Protein AF-A0A931VIB1-F1 (afdb_monomer)

Nearest PDB structures (foldseek):
  8bbg-assembly1_D  TM=5.422E-01  e=2.192E-02  Homo sapiens
  5tqb-assembly1_B  TM=4.599E-01  e=9.783E-03  Thermochaetoides thermophila DSM 1495
  8rcn-assembly1_B  TM=3.361E-01  e=4.993E-01  Homo sapiens
  8gel-assembly1_A  TM=2.191E-01  e=9.143E-01  synthetic construct
  7uxh-assembly1_C  TM=3.543E-01  e=4.149E+00  Homo sapiens

Radius of gyration: 32.47 Å; Cα contacts (8 Å, |Δi|>4): 145; chains: 1; bounding box: 84×68×47 Å

pLDDT: mean 80.53, std 18.17, range [37.0, 98.38]

Mean predicted aligned error: 12.33 Å

Secondary structure (DSSP, 8-state):
-HHHHHHHHHTT--GGGGGG-S-S-HHHHHHHHHHHHHHHHHHHHHHHHIIIIIHHHHHHHHHHHHHHHHHHHHHHHHHHHHHHHHH-GGGHHHHHHHHHHHHHHHHHTT---HHHHHHHHHHHHHHHHH-TT-HHHHHHHHHHHHHHTTT-THHHHHHHHHHHHHHHH-TT-HHHHHHHHHHHHHHT-HHHHHHHHHHHHHHGGG--TT----

Foldseek 3Di:
DVVVVVVVVVVPDDPPPPPPPPPDPPVVVVVVVVVVVVVVVV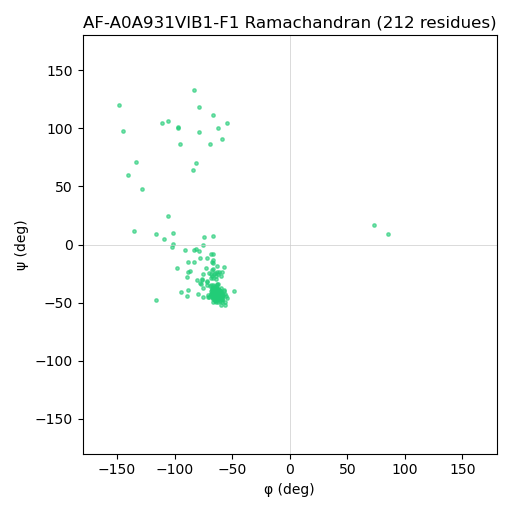VVVVVVCCVPPVVVVVVVVVLVVVLVVLVVVLVVLLVVLVVVCVPDVPCQQVSLVVLLVSLVVCVVSVRDDLVSLVSSLVSLVVSCVVPVLPLVSLVSSLVSLVVNCVVPVVSLVVSLVSLVSSCVNPVLQLVSLQSNLVSCVVVVVNVSSVVSVVSSVVNVVPDPVPPPPD

Solvent-accessible surface area (backbone atoms only — not comparable to full-atom values): 11976 Å² total; per-residue (Å²): 112,75,70,63,58,55,60,61,59,64,77,72,70,64,86,86,70,62,89,82,66,84,78,70,67,66,76,64,57,56,53,58,53,51,54,52,52,52,52,52,49,53,52,52,51,50,52,48,48,40,62,73,53,46,48,58,50,52,51,49,51,54,49,50,51,49,51,53,54,50,53,55,50,51,52,56,48,50,56,49,48,50,57,51,48,78,72,33,81,90,49,31,57,61,54,21,43,54,47,44,52,52,53,49,54,33,50,76,71,70,51,83,50,68,70,58,52,55,51,46,46,50,52,30,46,56,29,26,74,75,40,66,84,47,52,69,50,48,66,40,40,34,52,51,22,69,60,44,31,82,81,40,64,71,29,44,59,52,25,46,54,49,41,55,51,43,40,71,77,40,71,87,48,34,64,53,35,36,53,43,13,50,46,29,42,76,72,66,40,53,69,62,11,50,52,27,39,50,56,16,59,71,47,53,86,68,64,70,82,80,71,75,83,123

Structure (mmCIF, N/CA/C/O backbone):
data_AF-A0A931VIB1-F1
#
_entry.id   AF-A0A931VIB1-F1
#
loop_
_atom_site.group_PDB
_atom_site.id
_atom_site.type_symbol
_atom_site.label_atom_id
_atom_site.label_alt_id
_atom_site.label_comp_id
_atom_site.label_asym_id
_atom_site.label_entity_id
_atom_site.label_seq_id
_atom_site.pdbx_PDB_ins_code
_atom_site.Cartn_x
_atom_site.Cartn_y
_atom_site.Cartn_z
_atom_site.occupancy
_atom_site.B_iso_or_equiv
_atom_site.auth_seq_id
_atom_site.auth_comp_id
_atom_site.auth_asym_id
_atom_site.auth_atom_id
_atom_site.pdbx_PDB_model_num
ATOM 1 N N . MET A 1 1 ? 40.505 32.610 -0.171 1.00 50.59 1 MET A N 1
ATOM 2 C CA . MET A 1 1 ? 41.582 31.917 -0.919 1.00 50.59 1 MET A CA 1
ATOM 3 C C . MET A 1 1 ? 42.473 32.874 -1.713 1.00 50.59 1 MET A C 1
ATOM 5 O O . MET A 1 1 ? 43.679 32.758 -1.582 1.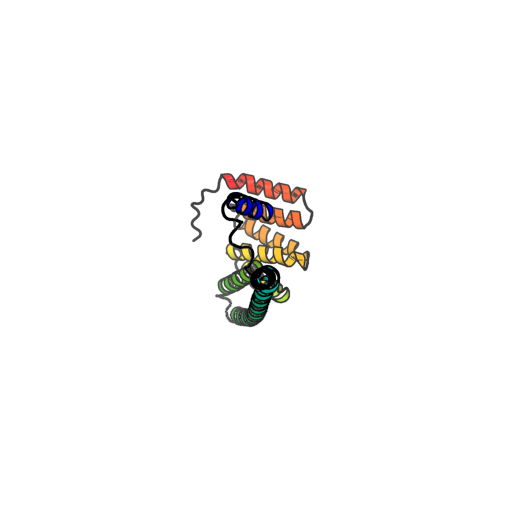00 50.59 1 MET A O 1
ATOM 9 N N . PHE A 1 2 ? 41.930 33.851 -2.454 1.00 41.97 2 PHE A N 1
ATOM 10 C CA . PHE A 1 2 ? 42.728 34.795 -3.266 1.00 41.97 2 PHE A CA 1
ATOM 11 C C . PHE A 1 2 ? 43.730 35.648 -2.453 1.00 41.97 2 PHE A C 1
ATOM 13 O O . PHE A 1 2 ? 44.885 35.785 -2.837 1.00 41.97 2 PHE A O 1
ATOM 20 N N . PHE A 1 3 ? 43.339 36.120 -1.263 1.00 48.12 3 PHE A N 1
ATOM 21 C CA . PHE A 1 3 ? 44.226 36.889 -0.375 1.00 48.12 3 PHE A CA 1
ATOM 22 C C . PHE A 1 3 ? 45.353 36.064 0.272 1.00 48.12 3 PHE A C 1
ATOM 24 O O . PHE A 1 3 ? 46.401 36.613 0.592 1.00 48.12 3 PHE A O 1
ATOM 31 N N . LEU A 1 4 ? 45.181 34.742 0.411 1.00 49.25 4 LEU A N 1
ATOM 32 C CA . LEU A 1 4 ? 46.221 33.867 0.969 1.00 49.25 4 LEU A CA 1
ATOM 33 C C . LEU A 1 4 ? 47.351 33.612 -0.045 1.00 49.25 4 LEU A C 1
ATOM 35 O O . LEU A 1 4 ? 48.484 33.354 0.340 1.00 49.25 4 LEU A O 1
ATOM 39 N N . PHE A 1 5 ? 47.046 33.719 -1.342 1.00 52.31 5 PHE A N 1
ATOM 40 C CA . PHE A 1 5 ? 48.020 33.549 -2.419 1.00 52.31 5 PHE A CA 1
ATOM 41 C C . PHE A 1 5 ? 48.922 34.785 -2.583 1.00 52.31 5 PHE A C 1
ATOM 43 O O . PHE A 1 5 ? 50.112 34.647 -2.848 1.00 52.31 5 PHE A O 1
ATOM 50 N N . LEU A 1 6 ? 48.383 35.988 -2.346 1.00 50.62 6 LEU A N 1
ATOM 51 C CA . LEU A 1 6 ? 49.160 37.234 -2.377 1.00 50.62 6 LEU A CA 1
ATOM 52 C C . LEU A 1 6 ? 50.149 37.330 -1.201 1.00 50.62 6 LEU A C 1
ATOM 54 O O . LEU A 1 6 ? 51.284 37.750 -1.396 1.00 50.62 6 LEU A O 1
ATOM 58 N N . ALA A 1 7 ? 49.774 36.834 -0.018 1.00 49.59 7 ALA A N 1
ATOM 59 C CA . ALA A 1 7 ? 50.651 36.828 1.157 1.00 49.59 7 ALA A CA 1
ATOM 60 C C . ALA A 1 7 ? 51.864 35.879 1.031 1.00 49.59 7 ALA A C 1
ATOM 62 O O . ALA A 1 7 ? 52.894 36.103 1.662 1.00 49.59 7 ALA A O 1
ATOM 63 N N . ILE A 1 8 ? 51.771 34.825 0.209 1.00 55.03 8 ILE A N 1
ATOM 64 C CA . ILE A 1 8 ? 52.901 33.917 -0.057 1.00 55.03 8 ILE A CA 1
ATOM 65 C C . ILE A 1 8 ? 53.909 34.561 -1.022 1.00 55.03 8 ILE A C 1
ATOM 67 O O . ILE A 1 8 ? 55.103 34.293 -0.916 1.00 55.03 8 ILE A O 1
ATOM 71 N N . LEU A 1 9 ? 53.463 35.443 -1.922 1.00 51.47 9 LEU A N 1
ATOM 72 C CA . LEU A 1 9 ? 54.340 36.123 -2.881 1.00 51.47 9 LEU A CA 1
ATOM 73 C C . LEU A 1 9 ? 55.165 37.252 -2.243 1.00 51.47 9 LEU A C 1
ATOM 75 O O . LEU A 1 9 ? 56.312 37.450 -2.644 1.00 51.47 9 LEU A O 1
ATOM 79 N N . ASP A 1 10 ? 54.644 37.919 -1.209 1.00 51.94 10 ASP A N 1
ATOM 80 C CA . ASP A 1 10 ? 55.379 38.975 -0.493 1.00 51.94 10 ASP A CA 1
ATOM 81 C C . ASP A 1 10 ? 56.588 38.444 0.301 1.00 51.94 10 ASP A C 1
ATOM 83 O O . ASP A 1 10 ? 57.585 39.146 0.459 1.00 51.94 10 ASP A O 1
ATOM 87 N N . ASN A 1 11 ? 56.571 37.178 0.737 1.00 52.00 11 ASN A N 1
ATOM 88 C CA . ASN A 1 11 ? 57.656 36.604 1.547 1.00 52.00 11 ASN A CA 1
ATOM 89 C C . ASN A 1 11 ? 58.906 36.175 0.748 1.00 52.00 11 ASN A C 1
ATOM 91 O O . ASN A 1 11 ? 59.912 35.803 1.350 1.00 52.00 11 ASN A O 1
ATOM 95 N N . PHE A 1 12 ? 58.882 36.240 -0.589 1.00 52.84 12 PHE A N 1
ATOM 96 C CA . PHE A 1 12 ? 60.033 35.888 -1.439 1.00 52.84 12 PHE A CA 1
ATOM 97 C C . PHE A 1 12 ? 60.804 37.098 -1.996 1.00 52.84 12 PHE A C 1
ATOM 99 O O . PHE A 1 12 ? 61.841 36.919 -2.638 1.00 52.84 12 PHE A O 1
ATOM 106 N N . TYR A 1 13 ? 60.367 38.330 -1.720 1.00 49.88 13 TYR A N 1
ATOM 107 C CA . TYR A 1 13 ? 61.028 39.542 -2.212 1.00 49.88 13 TYR A CA 1
ATOM 108 C C . TYR A 1 13 ? 62.013 40.119 -1.185 1.00 49.88 13 TYR A C 1
ATOM 110 O 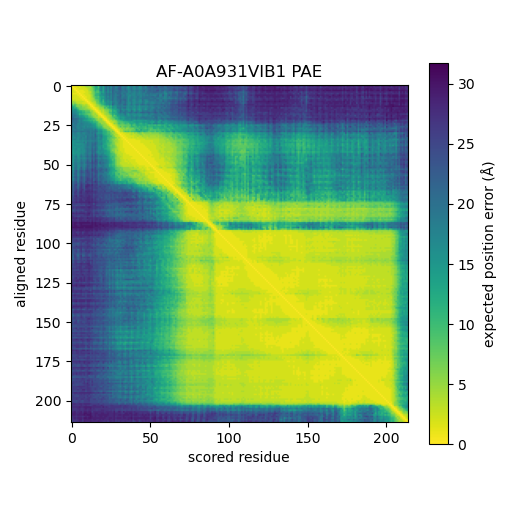O . TYR A 1 13 ? 61.707 41.025 -0.416 1.00 49.88 13 TYR A O 1
ATOM 118 N N . THR A 1 14 ? 63.255 39.626 -1.202 1.00 54.50 14 THR A N 1
ATOM 119 C CA . THR A 1 14 ? 64.373 40.323 -0.545 1.00 54.50 14 THR A CA 1
ATOM 120 C C . THR A 1 14 ? 64.941 41.419 -1.472 1.00 54.50 14 THR A C 1
ATOM 122 O O . THR A 1 14 ? 65.226 41.143 -2.640 1.00 54.50 14 THR A O 1
ATOM 125 N N . PRO A 1 15 ? 65.179 42.664 -1.000 1.00 53.25 15 PRO A N 1
ATOM 126 C CA . PRO A 1 15 ? 65.521 43.800 -1.876 1.00 53.25 15 PRO A CA 1
ATOM 127 C C . PRO A 1 15 ? 66.895 43.738 -2.570 1.00 53.25 15 PRO A C 1
ATOM 129 O O . PRO A 1 15 ? 67.195 44.579 -3.414 1.00 53.25 15 PRO A O 1
ATOM 132 N N . LYS A 1 16 ? 67.766 42.779 -2.228 1.00 50.59 16 LYS A N 1
ATOM 133 C CA . LYS A 1 16 ? 69.168 42.760 -2.693 1.00 50.59 16 LYS A CA 1
ATOM 134 C C . LYS A 1 16 ? 69.420 41.996 -4.000 1.00 50.59 16 LYS A C 1
ATOM 136 O O . LYS A 1 16 ? 70.529 42.073 -4.518 1.00 50.59 16 LYS A O 1
ATOM 141 N N . ALA A 1 17 ? 68.417 41.327 -4.572 1.00 52.19 17 ALA A N 1
ATOM 142 C CA . ALA A 1 17 ? 68.551 40.604 -5.846 1.00 52.19 17 ALA A CA 1
ATOM 143 C C . ALA A 1 17 ? 67.979 41.355 -7.072 1.00 52.19 17 ALA A C 1
ATOM 145 O O . ALA A 1 17 ? 68.033 40.847 -8.189 1.00 52.19 17 ALA A O 1
ATOM 146 N N . VAL A 1 18 ? 67.439 42.568 -6.893 1.00 53.53 18 VAL A N 1
ATOM 147 C CA . VAL A 1 18 ? 66.597 43.232 -7.911 1.00 53.53 18 VAL A CA 1
ATOM 148 C C . VAL A 1 18 ? 67.390 44.072 -8.930 1.00 53.53 18 VAL A C 1
ATOM 150 O O . VAL A 1 18 ? 66.880 44.373 -10.004 1.00 53.53 18 VAL A O 1
ATOM 153 N N . SER A 1 19 ? 68.662 44.408 -8.686 1.00 50.25 19 SER A N 1
ATOM 154 C CA . SER A 1 19 ? 69.394 45.335 -9.573 1.00 50.25 19 SER A CA 1
ATOM 155 C C . SER A 1 19 ? 70.015 44.709 -10.831 1.00 50.25 19 SER A C 1
ATOM 157 O O . SER A 1 19 ? 70.543 45.444 -11.662 1.00 50.25 19 SER A O 1
ATOM 159 N N . LYS A 1 20 ? 69.954 43.380 -11.011 1.00 49.94 20 LYS A N 1
ATOM 160 C CA . LYS A 1 20 ? 70.586 42.687 -12.157 1.00 49.94 20 LYS A CA 1
ATOM 161 C C . LYS A 1 20 ? 69.610 41.980 -13.106 1.00 49.94 20 LYS A C 1
ATOM 163 O O . LYS A 1 20 ? 70.048 41.268 -14.003 1.00 49.94 20 LYS A O 1
ATOM 168 N N . ILE A 1 21 ? 68.302 42.194 -12.936 1.00 52.25 21 ILE A N 1
ATOM 169 C CA . ILE A 1 21 ? 67.234 41.598 -13.761 1.00 52.25 21 ILE A CA 1
ATOM 170 C C . ILE A 1 21 ? 66.296 42.707 -14.279 1.00 52.25 21 ILE A C 1
ATOM 172 O O . ILE A 1 21 ? 65.080 42.629 -14.170 1.00 52.25 21 ILE A O 1
ATOM 176 N N . THR A 1 22 ? 66.850 43.792 -14.819 1.00 49.97 22 THR A N 1
ATOM 177 C CA . THR A 1 22 ? 66.076 44.918 -15.387 1.00 49.97 22 THR A CA 1
ATOM 178 C C . THR A 1 22 ? 66.098 44.959 -16.917 1.00 49.97 22 THR A C 1
ATOM 180 O O . THR A 1 22 ? 65.855 45.999 -17.519 1.00 49.97 22 THR A O 1
ATOM 183 N N . SER A 1 23 ? 66.330 43.820 -17.575 1.00 52.66 23 SER A N 1
ATOM 184 C CA . SER A 1 23 ? 66.159 43.690 -19.032 1.00 52.66 23 SER A CA 1
ATOM 185 C C . SER A 1 23 ? 65.438 42.413 -19.475 1.00 52.66 23 SER A C 1
ATOM 187 O O . SER A 1 23 ? 65.383 42.121 -20.670 1.00 52.66 23 SER A O 1
ATOM 189 N N . ILE A 1 24 ? 64.825 41.662 -18.550 1.00 54.12 24 ILE A N 1
ATOM 190 C CA . ILE A 1 24 ? 63.883 40.609 -18.943 1.00 54.12 24 ILE A CA 1
ATOM 191 C C . ILE A 1 24 ? 62.557 41.282 -19.285 1.00 54.12 24 ILE A C 1
ATOM 193 O O . ILE A 1 24 ? 61.938 41.943 -18.454 1.00 54.12 24 ILE A O 1
ATOM 197 N N . ASN A 1 25 ? 62.154 41.121 -20.540 1.00 52.91 25 ASN A N 1
ATOM 198 C CA . ASN A 1 25 ? 60.954 41.678 -21.147 1.00 52.91 25 ASN A CA 1
ATOM 199 C C . ASN A 1 25 ? 59.695 41.208 -20.377 1.00 52.91 25 ASN A C 1
ATOM 201 O O . ASN A 1 25 ? 59.128 40.151 -20.660 1.00 52.91 25 ASN A O 1
ATOM 205 N N . LEU A 1 26 ? 59.273 41.982 -19.368 1.00 52.16 26 LEU A N 1
ATOM 206 C CA . LEU A 1 26 ? 58.116 41.717 -18.493 1.00 52.16 26 LEU A CA 1
ATOM 207 C C . LEU A 1 26 ? 56.795 41.544 -19.269 1.00 52.16 26 LEU A C 1
ATOM 209 O O . LEU A 1 26 ? 55.862 40.917 -18.771 1.00 52.16 26 LEU A O 1
ATOM 213 N N . SER A 1 27 ? 56.740 42.025 -20.513 1.00 52.16 27 SER A N 1
ATOM 214 C CA . SER A 1 27 ? 55.618 41.849 -21.442 1.00 52.16 27 SER A CA 1
ATOM 215 C C . SER A 1 27 ? 55.391 40.391 -21.877 1.00 52.16 27 SER A C 1
ATOM 217 O O . SER A 1 27 ? 54.267 40.018 -22.201 1.00 52.16 27 SER A O 1
ATOM 219 N N . PHE A 1 28 ? 56.421 39.537 -21.848 1.00 51.19 28 PHE A N 1
ATOM 220 C CA . PHE A 1 28 ? 56.308 38.137 -22.283 1.00 51.19 28 PHE A CA 1
ATOM 221 C C . PHE A 1 28 ? 55.867 37.182 -21.161 1.00 51.19 28 PHE A C 1
ATOM 223 O O . PHE A 1 28 ? 55.290 36.125 -21.431 1.00 51.19 28 PHE A O 1
ATOM 230 N N . VAL A 1 29 ? 56.102 37.550 -19.896 1.00 54.12 29 VAL A N 1
ATOM 231 C CA . VAL A 1 29 ? 55.707 36.752 -18.719 1.00 54.12 29 VAL A CA 1
ATOM 232 C C . VAL A 1 29 ? 54.221 36.951 -18.383 1.00 54.12 29 VAL A C 1
ATOM 234 O O . VAL A 1 29 ? 53.561 36.009 -17.939 1.00 54.12 29 VAL A O 1
ATOM 237 N N . SER A 1 30 ? 53.654 38.127 -18.673 1.00 58.12 30 SER A N 1
ATOM 238 C CA . SER A 1 30 ? 52.237 38.428 -18.413 1.00 58.12 30 SER A CA 1
ATOM 239 C C . SER A 1 30 ? 51.274 37.704 -19.364 1.00 58.12 30 SER A C 1
ATOM 241 O O . SER A 1 30 ? 50.178 37.317 -18.958 1.00 58.12 30 SER A O 1
ATOM 243 N N . PHE A 1 31 ? 51.680 37.443 -20.611 1.00 63.19 31 PHE A N 1
ATOM 244 C CA . PHE A 1 31 ? 50.811 36.776 -21.586 1.00 63.19 31 PHE A CA 1
ATOM 245 C C . PHE A 1 31 ? 50.672 35.270 -21.320 1.00 63.19 31 PHE A C 1
ATOM 247 O O . PHE A 1 31 ? 49.564 34.732 -21.304 1.00 63.19 31 PHE A O 1
ATOM 254 N N . LYS A 1 32 ? 51.788 34.576 -21.046 1.00 69.38 32 LYS A N 1
ATOM 255 C CA . LYS A 1 32 ? 51.773 33.123 -20.790 1.00 69.38 32 LYS A CA 1
ATOM 256 C C . LYS A 1 32 ? 51.037 32.762 -19.501 1.00 69.38 32 LYS A C 1
ATOM 258 O O . LYS A 1 32 ? 50.314 31.772 -19.469 1.00 69.38 32 LYS A O 1
ATOM 263 N N . THR A 1 33 ? 51.190 33.572 -18.458 1.00 75.00 33 THR A N 1
ATOM 264 C CA . THR A 1 33 ? 50.469 33.374 -17.194 1.00 75.00 33 THR A CA 1
ATOM 265 C C . THR A 1 33 ? 48.967 33.590 -17.378 1.00 75.00 33 THR A C 1
ATOM 267 O O . THR A 1 33 ? 48.183 32.743 -16.957 1.00 75.00 33 THR A O 1
ATOM 270 N N . SER A 1 34 ? 48.559 34.632 -18.108 1.00 78.25 34 SER A N 1
ATOM 271 C CA . SER A 1 34 ? 47.146 34.886 -18.429 1.00 78.25 34 SER A CA 1
ATOM 272 C C . SER A 1 34 ? 46.500 33.738 -19.215 1.00 78.25 34 SER A C 1
ATOM 274 O O . SER A 1 34 ? 45.390 33.323 -18.891 1.00 78.25 34 SER A O 1
ATOM 276 N N . ALA A 1 35 ? 47.208 33.162 -20.192 1.00 81.81 35 ALA A N 1
ATOM 277 C CA . ALA A 1 35 ? 46.715 32.012 -20.952 1.00 81.81 35 ALA A CA 1
ATOM 278 C C . ALA A 1 35 ? 46.487 30.772 -20.065 1.00 81.81 35 ALA A C 1
ATOM 280 O O . ALA A 1 35 ? 45.473 30.090 -20.208 1.00 81.81 35 ALA A O 1
ATOM 281 N N . ILE A 1 36 ? 47.388 30.510 -19.111 1.00 85.44 36 ILE A N 1
ATOM 282 C CA . ILE A 1 36 ? 47.244 29.405 -18.150 1.00 85.44 36 ILE A CA 1
ATOM 283 C C . ILE A 1 36 ? 46.038 29.638 -17.231 1.00 85.44 36 ILE A C 1
ATOM 285 O O . ILE A 1 36 ? 45.251 28.717 -17.020 1.00 85.44 36 ILE A O 1
ATOM 289 N N . PHE A 1 37 ? 45.841 30.859 -16.724 1.00 83.88 37 PHE A N 1
ATOM 290 C CA . PHE A 1 37 ? 44.683 31.179 -15.883 1.00 83.88 37 PHE A CA 1
ATOM 291 C C . PHE A 1 37 ? 43.356 31.032 -16.631 1.00 83.88 37 PHE A C 1
ATOM 293 O O . PHE A 1 37 ? 42.422 30.447 -16.087 1.00 83.88 37 PHE A O 1
ATOM 300 N N . ILE A 1 38 ? 43.279 31.502 -17.879 1.00 87.62 38 ILE A N 1
ATOM 301 C CA . ILE A 1 38 ? 42.088 31.334 -18.724 1.00 87.62 38 ILE A CA 1
ATOM 302 C C . ILE A 1 38 ? 41.814 29.847 -18.962 1.00 87.62 38 ILE A C 1
ATOM 304 O O . ILE A 1 38 ? 40.677 29.402 -18.829 1.00 87.62 38 ILE A O 1
ATOM 308 N N . PHE A 1 39 ? 42.848 29.058 -19.255 1.00 91.06 39 PHE A N 1
ATOM 309 C CA . PHE A 1 39 ? 42.703 27.621 -19.468 1.00 91.06 39 PHE A CA 1
ATOM 310 C C . PHE A 1 39 ? 42.198 26.890 -18.213 1.00 91.06 39 PHE A C 1
ATOM 312 O O . PHE A 1 39 ? 41.245 26.116 -18.291 1.00 91.06 39 PHE A O 1
ATOM 319 N N . ILE A 1 40 ? 42.772 27.183 -17.040 1.00 88.88 40 ILE A N 1
ATOM 320 C CA . ILE A 1 40 ? 42.319 26.623 -15.757 1.00 88.88 40 ILE A CA 1
ATOM 321 C C . ILE A 1 40 ? 40.874 27.040 -15.467 1.00 88.88 40 ILE A C 1
ATOM 323 O O . ILE A 1 40 ? 40.065 26.207 -15.061 1.00 88.88 40 ILE A O 1
ATOM 327 N N . PHE A 1 41 ? 40.534 28.309 -15.701 1.00 90.44 41 PHE A N 1
ATOM 328 C CA . PHE A 1 41 ? 39.179 28.812 -15.504 1.00 90.44 41 PHE A CA 1
ATOM 329 C C . PHE A 1 41 ? 38.172 28.061 -16.382 1.00 90.44 41 PHE A C 1
ATOM 331 O O . PHE A 1 41 ? 37.176 27.566 -15.866 1.00 90.44 41 PHE A O 1
ATOM 338 N N . LEU A 1 42 ? 38.467 27.874 -17.673 1.00 92.44 42 LEU A N 1
ATOM 339 C CA . LEU A 1 42 ? 37.611 27.118 -18.592 1.00 92.44 42 LEU A CA 1
ATOM 340 C C . LEU A 1 42 ? 37.421 25.659 -18.156 1.00 92.44 42 LEU A C 1
ATOM 342 O O . LEU A 1 42 ? 36.302 25.151 -18.226 1.00 92.44 42 LEU A O 1
ATOM 346 N N . ILE A 1 43 ? 38.472 24.997 -17.654 1.00 92.62 43 ILE A N 1
ATOM 347 C CA . ILE A 1 43 ? 38.362 23.636 -17.102 1.00 92.62 43 ILE A CA 1
ATOM 348 C C . ILE A 1 43 ? 37.433 23.622 -15.886 1.00 92.62 43 ILE A C 1
ATOM 350 O O . ILE A 1 43 ? 36.524 22.795 -15.817 1.00 92.62 43 ILE A O 1
ATOM 354 N N . ILE A 1 44 ? 37.632 24.536 -14.932 1.00 91.00 44 ILE A N 1
ATOM 355 C CA . ILE A 1 44 ? 36.823 24.595 -13.708 1.00 91.00 44 ILE A CA 1
ATOM 356 C C . ILE A 1 44 ? 35.360 24.891 -14.047 1.00 91.00 44 ILE A C 1
ATOM 358 O O . ILE A 1 44 ? 34.469 24.207 -13.545 1.00 91.00 44 ILE A O 1
ATOM 362 N N . THR A 1 45 ? 35.096 25.862 -14.923 1.00 89.94 45 THR A N 1
ATOM 363 C CA . THR A 1 45 ? 33.738 26.188 -15.370 1.00 89.94 45 THR A CA 1
ATOM 364 C C . THR A 1 45 ? 33.103 25.014 -16.113 1.00 89.94 45 THR A C 1
ATOM 366 O O . THR A 1 45 ? 31.946 24.695 -15.851 1.00 89.94 45 THR A O 1
ATOM 369 N N . GLY A 1 46 ? 33.850 24.312 -16.970 1.00 92.19 46 GLY A N 1
ATOM 370 C CA . GLY A 1 46 ? 33.377 23.102 -17.646 1.00 92.19 46 GLY A CA 1
ATOM 371 C C . GLY A 1 46 ? 32.998 21.986 -16.667 1.00 92.19 46 GLY A C 1
ATOM 372 O O . GLY A 1 46 ? 31.916 21.413 -16.777 1.00 92.19 46 GLY A O 1
ATOM 373 N N . LEU A 1 47 ? 33.834 21.728 -15.656 1.00 89.00 47 LEU A N 1
ATOM 374 C CA . LEU A 1 47 ? 33.542 20.758 -14.594 1.00 89.00 47 LEU A CA 1
ATOM 375 C C . LEU A 1 47 ? 32.329 21.169 -13.753 1.00 89.00 47 LEU A C 1
ATOM 377 O O . LEU A 1 47 ? 31.525 20.317 -13.374 1.00 89.00 47 LEU A O 1
ATOM 381 N N . PHE A 1 48 ? 32.174 22.466 -13.481 1.00 90.31 48 PHE A N 1
ATOM 382 C CA . PHE A 1 48 ? 31.020 22.997 -12.763 1.00 90.31 48 PHE A CA 1
ATOM 383 C C . PHE A 1 48 ? 29.731 22.805 -13.573 1.00 90.31 48 PHE A C 1
ATOM 385 O O . PHE A 1 48 ? 28.762 22.250 -13.061 1.00 90.31 48 PHE A O 1
ATOM 392 N N . ILE A 1 49 ? 29.734 23.170 -14.859 1.00 87.75 49 ILE A N 1
ATOM 393 C CA . ILE A 1 49 ? 28.591 22.960 -15.758 1.00 87.75 49 ILE A CA 1
ATOM 394 C C . ILE A 1 49 ? 28.253 21.470 -15.861 1.00 87.75 49 ILE A C 1
ATOM 396 O O . ILE A 1 49 ? 27.084 21.092 -15.770 1.00 87.75 49 ILE A O 1
ATOM 400 N N . TYR A 1 50 ? 29.265 20.611 -15.994 1.00 86.69 50 TYR A N 1
ATOM 401 C CA . TYR A 1 50 ? 29.055 19.171 -16.051 1.00 86.69 50 TYR A CA 1
ATOM 402 C C . TYR A 1 50 ? 28.378 18.646 -14.778 1.00 86.69 50 TYR A C 1
ATOM 404 O O . TYR A 1 50 ? 27.336 17.997 -14.852 1.00 86.69 50 TYR A O 1
ATOM 412 N N . LYS A 1 51 ? 28.928 18.978 -13.605 1.00 82.19 51 LYS A N 1
ATOM 413 C CA . LYS A 1 51 ? 28.441 18.483 -12.312 1.00 82.19 51 LYS A CA 1
ATOM 414 C C . LYS A 1 51 ? 27.048 19.005 -11.955 1.00 82.19 51 LYS A C 1
ATOM 416 O O . LYS A 1 51 ? 26.247 18.254 -11.410 1.00 82.19 51 LYS A O 1
ATOM 421 N N . PHE A 1 52 ? 26.758 20.275 -12.235 1.00 81.75 52 PHE A N 1
ATOM 422 C CA . PHE A 1 52 ? 25.526 20.917 -11.767 1.00 81.75 52 PHE A CA 1
ATOM 423 C C . PHE A 1 52 ? 24.398 20.958 -12.802 1.00 81.75 52 PHE A C 1
ATOM 425 O O . PHE A 1 52 ? 23.242 21.073 -12.405 1.00 81.75 52 PHE A O 1
ATOM 432 N N . HIS A 1 53 ? 24.693 20.822 -14.099 1.00 73.56 53 HIS A N 1
ATOM 433 C CA . HIS A 1 53 ? 23.664 20.840 -15.145 1.00 73.56 53 HIS A CA 1
ATOM 434 C C . HIS A 1 53 ? 23.561 19.517 -15.904 1.00 73.56 53 HIS A C 1
ATOM 436 O O . HIS A 1 53 ? 22.460 18.988 -16.046 1.00 73.56 53 HIS A O 1
ATOM 442 N N . TRP A 1 54 ? 24.680 18.940 -16.351 1.00 70.25 54 TRP A N 1
ATOM 443 C CA . TRP A 1 54 ? 24.637 17.718 -17.164 1.00 70.25 54 TRP A CA 1
ATOM 444 C C . TRP A 1 54 ? 24.428 16.448 -16.350 1.00 70.25 54 TRP A C 1
ATOM 446 O O . TRP A 1 54 ? 23.630 15.610 -16.750 1.00 70.25 54 TRP A O 1
ATOM 456 N N . GLN A 1 55 ? 25.093 16.288 -15.206 1.00 78.56 55 GLN A N 1
ATOM 457 C CA . GLN A 1 55 ? 24.953 15.077 -14.397 1.00 78.56 55 GLN A CA 1
ATOM 458 C C . GLN A 1 55 ? 23.504 14.862 -13.905 1.00 78.56 55 GLN A C 1
ATOM 460 O O . GLN A 1 55 ? 23.004 13.748 -14.062 1.00 78.56 55 GLN A O 1
ATOM 465 N N . PRO A 1 56 ? 22.776 15.884 -13.402 1.00 70.31 56 PRO A N 1
ATOM 466 C CA . PRO A 1 56 ? 21.362 15.727 -13.051 1.00 70.31 56 PRO A CA 1
ATOM 467 C C . PRO A 1 56 ? 20.471 15.443 -14.266 1.00 70.31 56 PRO A C 1
ATOM 469 O O . PRO A 1 56 ? 19.536 14.654 -14.163 1.00 70.31 56 PRO A O 1
ATOM 472 N N . PHE A 1 57 ? 20.768 16.050 -15.420 1.00 59.19 57 PHE A N 1
ATOM 473 C CA . PHE A 1 57 ? 20.036 15.813 -16.666 1.00 59.19 57 PHE A CA 1
ATOM 474 C C . PHE A 1 57 ? 20.247 14.391 -17.210 1.00 59.19 57 PHE A C 1
ATOM 476 O O . PHE A 1 57 ? 19.299 13.731 -17.618 1.00 59.19 57 PHE A O 1
ATOM 483 N N . LEU A 1 58 ? 21.473 13.870 -17.174 1.00 62.81 58 LEU A N 1
ATOM 484 C CA . LEU A 1 58 ? 21.758 12.491 -17.576 1.00 62.81 58 LEU A CA 1
ATOM 485 C C . LEU A 1 58 ? 21.122 11.489 -16.609 1.00 62.81 58 LEU A C 1
ATOM 487 O O . LEU A 1 58 ? 20.536 10.506 -17.054 1.00 62.81 58 LEU A O 1
ATOM 491 N N . ALA A 1 59 ? 21.162 11.771 -15.304 1.00 68.62 59 ALA A N 1
ATOM 492 C CA . ALA A 1 59 ? 20.464 10.966 -14.307 1.00 68.62 59 ALA A CA 1
ATOM 493 C C . ALA A 1 59 ? 18.940 10.978 -14.526 1.00 68.62 59 ALA A C 1
ATOM 495 O O . ALA A 1 59 ? 18.297 9.940 -14.377 1.00 68.62 59 ALA A O 1
ATOM 496 N N . SER A 1 60 ? 18.355 12.116 -14.923 1.00 59.31 60 SER A N 1
ATOM 497 C CA . SER A 1 60 ? 16.920 12.201 -15.220 1.00 59.31 60 SER A CA 1
ATOM 498 C C . SER A 1 60 ? 16.541 11.492 -16.523 1.00 59.31 60 SER A C 1
ATOM 500 O O . SER A 1 60 ? 15.488 10.861 -16.573 1.00 59.31 60 SER A O 1
ATOM 502 N N . LEU A 1 61 ? 17.401 11.512 -17.548 1.00 53.59 61 LEU A N 1
ATOM 503 C CA . LEU A 1 61 ? 17.212 10.727 -18.772 1.00 53.59 61 LEU A CA 1
ATOM 504 C C . LEU A 1 61 ? 17.316 9.221 -18.513 1.00 53.59 61 LEU A C 1
ATOM 506 O O . LEU A 1 61 ? 16.484 8.461 -19.004 1.00 53.59 61 LEU A O 1
ATOM 510 N N . GLU A 1 62 ? 18.295 8.781 -17.719 1.00 67.81 62 GLU A N 1
ATOM 511 C CA . GLU A 1 62 ? 18.433 7.375 -17.330 1.00 67.81 62 GLU A CA 1
ATOM 512 C C . GLU A 1 62 ? 17.231 6.915 -16.490 1.00 67.81 62 GLU A C 1
ATOM 514 O O . GLU A 1 62 ? 16.670 5.846 -16.737 1.00 67.81 62 GLU A O 1
ATOM 519 N N . ALA A 1 63 ? 16.780 7.746 -15.545 1.00 59.81 63 ALA A N 1
ATOM 520 C CA . ALA A 1 63 ? 15.571 7.493 -14.767 1.00 59.81 63 ALA A CA 1
ATOM 521 C C . ALA A 1 63 ? 14.315 7.451 -15.655 1.00 59.81 63 ALA A C 1
ATOM 523 O O . ALA A 1 63 ? 13.488 6.557 -15.493 1.00 59.81 63 ALA A O 1
ATOM 524 N N . GLY A 1 64 ? 14.190 8.357 -16.630 1.00 54.62 64 GLY A N 1
ATOM 525 C CA . GLY A 1 64 ? 13.082 8.388 -17.588 1.00 54.62 64 GLY A CA 1
ATOM 526 C C . GLY A 1 64 ? 13.053 7.172 -18.518 1.00 54.62 64 GLY A C 1
ATOM 527 O O . GLY A 1 64 ? 11.990 6.593 -18.741 1.00 54.62 64 GLY A O 1
ATOM 528 N N . GLY A 1 65 ? 14.217 6.732 -19.007 1.00 57.28 65 GLY A N 1
ATOM 529 C CA . GLY A 1 65 ? 14.355 5.511 -19.805 1.00 57.28 65 GLY A CA 1
ATOM 530 C C . GLY A 1 65 ? 14.010 4.251 -19.007 1.00 57.28 65 GLY A C 1
ATOM 531 O O . GLY A 1 65 ? 13.258 3.402 -19.489 1.00 57.28 65 GLY A O 1
ATOM 532 N N . LYS A 1 66 ? 14.472 4.162 -17.751 1.00 59.19 66 LYS A N 1
ATOM 533 C CA . LYS A 1 66 ? 14.072 3.095 -16.820 1.00 59.19 66 LYS A CA 1
ATOM 534 C C . LYS A 1 66 ? 12.569 3.132 -16.545 1.00 59.19 66 LYS A C 1
ATOM 536 O O . LYS A 1 66 ? 11.931 2.091 -16.621 1.00 59.19 66 LYS A O 1
ATOM 541 N N . ALA A 1 67 ? 11.979 4.305 -16.316 1.00 56.97 67 ALA A N 1
ATOM 542 C CA . ALA A 1 67 ? 10.545 4.447 -16.069 1.00 56.97 67 ALA A CA 1
ATOM 543 C C . ALA A 1 67 ? 9.688 4.004 -17.269 1.00 56.97 67 ALA A C 1
ATOM 545 O O . ALA A 1 67 ? 8.682 3.320 -17.083 1.00 56.97 67 ALA A O 1
ATOM 546 N N . GLN A 1 68 ? 10.093 4.328 -18.504 1.00 54.81 68 GLN A N 1
ATOM 547 C CA . GLN A 1 68 ? 9.402 3.842 -19.703 1.00 54.81 68 GLN A CA 1
ATOM 548 C C . GLN A 1 68 ? 9.540 2.327 -19.866 1.00 54.81 68 GLN A C 1
ATOM 550 O O . GLN A 1 68 ? 8.530 1.657 -20.069 1.00 54.81 68 GLN A O 1
ATOM 555 N N . GLY A 1 69 ? 10.749 1.773 -19.723 1.00 55.97 69 GLY A N 1
ATOM 556 C CA . GLY A 1 69 ? 10.966 0.324 -19.781 1.00 55.97 69 GLY A CA 1
ATOM 557 C C . GLY A 1 69 ? 10.141 -0.426 -18.733 1.00 55.97 69 GLY A C 1
ATOM 558 O O . GLY A 1 69 ? 9.464 -1.399 -19.051 1.00 55.97 69 GLY A O 1
ATOM 559 N N . VAL A 1 70 ? 10.104 0.091 -17.505 1.00 59.94 70 VAL A N 1
ATOM 560 C CA . VAL A 1 70 ? 9.303 -0.466 -16.411 1.00 59.94 70 VAL A CA 1
ATOM 561 C C . VAL A 1 70 ? 7.800 -0.388 -16.701 1.00 59.94 70 VAL A C 1
ATOM 563 O O . VAL A 1 70 ? 7.084 -1.334 -16.391 1.00 59.94 70 VAL A O 1
ATOM 566 N N . LYS A 1 71 ? 7.312 0.678 -17.350 1.00 59.75 71 LYS A N 1
ATOM 567 C CA . LYS A 1 71 ? 5.898 0.800 -17.745 1.00 59.75 71 LYS A CA 1
ATOM 568 C C . LYS A 1 71 ? 5.480 -0.216 -18.818 1.00 59.75 71 LYS A C 1
ATOM 570 O O . LYS A 1 71 ? 4.360 -0.720 -18.789 1.00 59.75 71 LYS A O 1
ATOM 575 N N . TYR A 1 72 ? 6.355 -0.527 -19.773 1.00 60.19 72 TYR A N 1
ATOM 576 C CA . TYR A 1 72 ? 6.076 -1.586 -20.752 1.00 60.19 72 TYR A CA 1
ATOM 577 C C . TYR A 1 72 ? 6.057 -2.963 -20.085 1.00 60.19 72 TYR A C 1
ATOM 579 O O . TYR A 1 72 ? 5.111 -3.727 -20.280 1.00 60.19 72 TYR A O 1
ATOM 587 N N . VAL A 1 73 ? 7.048 -3.233 -19.231 1.00 67.94 73 VAL A N 1
ATOM 588 C CA . VAL A 1 73 ? 7.132 -4.485 -18.472 1.00 67.94 73 VAL A CA 1
ATOM 589 C C . VAL A 1 73 ? 5.919 -4.652 -17.558 1.00 67.94 73 VAL A C 1
ATOM 591 O O . VAL A 1 73 ? 5.366 -5.746 -17.497 1.00 67.94 73 VAL A O 1
ATOM 594 N N . SER A 1 74 ? 5.446 -3.588 -16.900 1.00 74.94 74 SER A N 1
ATOM 595 C CA . SER A 1 74 ? 4.290 -3.670 -16.002 1.00 74.94 74 SER A CA 1
ATOM 596 C C . SER A 1 74 ? 3.008 -4.048 -16.746 1.00 74.94 74 SER A C 1
ATOM 598 O O . SER A 1 74 ? 2.249 -4.883 -16.260 1.00 74.94 74 SER A O 1
ATOM 600 N N . LYS A 1 75 ? 2.776 -3.526 -17.956 1.00 79.69 75 LYS A N 1
ATOM 601 C CA . LYS A 1 75 ? 1.594 -3.890 -18.750 1.00 79.69 75 LYS A CA 1
ATOM 602 C C . LYS A 1 75 ? 1.618 -5.353 -19.202 1.00 79.69 75 LYS A C 1
ATOM 604 O O . LYS A 1 75 ? 0.632 -6.059 -19.007 1.00 79.69 75 LYS A O 1
ATOM 609 N N . GLU A 1 76 ? 2.725 -5.812 -19.785 1.00 80.00 76 GLU A N 1
ATOM 610 C CA . GLU A 1 76 ? 2.853 -7.207 -20.241 1.00 80.00 76 GLU A CA 1
ATOM 611 C C . GLU A 1 76 ? 2.755 -8.194 -19.074 1.00 80.00 76 GLU A C 1
ATOM 613 O O . GLU A 1 76 ? 2.090 -9.226 -19.170 1.00 80.00 76 GLU A O 1
ATOM 618 N N . MET A 1 77 ? 3.369 -7.837 -17.947 1.00 77.31 77 MET A N 1
ATOM 619 C CA . MET A 1 77 ? 3.305 -8.593 -16.705 1.00 77.31 77 MET A CA 1
ATOM 620 C C . MET A 1 77 ? 1.870 -8.672 -16.165 1.00 77.31 77 MET A C 1
ATOM 622 O O . MET A 1 77 ? 1.414 -9.755 -15.807 1.00 77.31 77 MET A O 1
ATOM 626 N N . LEU A 1 78 ? 1.126 -7.563 -16.150 1.00 82.69 78 LEU A N 1
ATOM 627 C CA . LEU A 1 78 ? -0.273 -7.549 -15.718 1.00 82.69 78 LEU A CA 1
ATOM 628 C C . LEU A 1 78 ? -1.163 -8.409 -16.621 1.00 82.69 78 LEU A C 1
ATOM 630 O O . LEU A 1 78 ? -1.996 -9.164 -16.124 1.00 82.69 78 LEU A O 1
ATOM 634 N N . ASP A 1 79 ? -0.969 -8.336 -17.939 1.00 86.69 79 ASP A N 1
ATOM 635 C CA . ASP A 1 79 ? -1.696 -9.173 -18.896 1.00 86.69 79 ASP A CA 1
ATOM 636 C C . ASP A 1 79 ? -1.374 -10.663 -18.703 1.00 86.69 79 ASP A C 1
ATOM 638 O O . ASP A 1 79 ? -2.263 -11.514 -18.815 1.00 86.69 79 ASP A O 1
ATOM 642 N N . TRP A 1 80 ? -0.119 -10.995 -18.385 1.00 85.06 80 TRP A N 1
ATOM 643 C CA . TRP A 1 80 ? 0.275 -12.354 -18.017 1.00 85.06 80 TRP A CA 1
ATOM 644 C C . TRP A 1 80 ? -0.417 -12.807 -16.728 1.00 85.06 80 TRP A C 1
ATOM 646 O O . TRP A 1 80 ? -1.016 -13.883 -16.713 1.00 85.06 80 TRP A O 1
ATOM 656 N N . TYR A 1 81 ? -0.419 -11.970 -15.686 1.00 82.75 81 TYR A N 1
ATOM 657 C CA . TYR A 1 81 ? -1.073 -12.277 -14.415 1.00 82.75 81 TYR A CA 1
ATOM 658 C C . TYR A 1 81 ? -2.576 -12.485 -14.562 1.00 82.75 81 TYR A C 1
ATOM 660 O O . TYR A 1 81 ? -3.097 -13.455 -14.021 1.00 82.75 81 TYR A O 1
ATOM 668 N N . LYS A 1 82 ? -3.268 -11.649 -15.345 1.00 85.00 82 LYS A N 1
ATOM 669 C CA . LYS A 1 82 ? -4.693 -11.838 -15.660 1.00 85.00 82 LYS A CA 1
ATOM 670 C C . LYS A 1 82 ? -4.954 -13.205 -16.276 1.00 85.00 82 LYS A C 1
ATOM 672 O O . LYS A 1 82 ? -5.772 -13.965 -15.767 1.00 85.00 82 LYS A O 1
ATOM 677 N N . LYS A 1 83 ? -4.203 -13.550 -17.326 1.00 86.81 83 LYS A N 1
ATOM 678 C CA . LYS A 1 83 ? -4.336 -14.845 -18.009 1.00 86.81 83 LYS A CA 1
ATOM 679 C C . LYS A 1 83 ? -4.013 -16.016 -17.085 1.00 86.81 83 LYS A C 1
ATOM 681 O O . LYS A 1 83 ? -4.649 -17.060 -17.195 1.00 86.81 83 LYS A O 1
ATOM 686 N N . ALA A 1 84 ? -3.018 -15.876 -16.212 1.00 77.62 84 ALA A N 1
ATOM 687 C CA . ALA A 1 84 ? -2.661 -16.905 -15.243 1.00 77.62 84 ALA A CA 1
ATOM 688 C C . ALA A 1 84 ? -3.768 -17.085 -14.189 1.00 77.62 84 ALA A C 1
ATOM 690 O O . ALA A 1 84 ? -4.170 -18.215 -13.915 1.00 77.62 84 ALA A O 1
ATOM 691 N N . TYR A 1 85 ? -4.305 -15.977 -13.673 1.00 75.94 85 TYR A N 1
ATOM 692 C CA . TYR A 1 85 ? -5.373 -15.949 -12.676 1.00 75.94 85 TYR A CA 1
ATOM 693 C C . TYR A 1 85 ? -6.685 -16.542 -13.211 1.00 75.94 85 TYR A C 1
ATOM 695 O O . TYR A 1 85 ? -7.306 -17.367 -12.550 1.00 75.94 85 TYR A O 1
ATOM 703 N N . GLU A 1 86 ? -7.076 -16.196 -14.442 1.00 82.31 86 GLU A N 1
ATOM 704 C CA . GLU A 1 86 ? -8.276 -16.731 -15.105 1.00 82.31 86 GLU A CA 1
ATOM 705 C C . GLU A 1 86 ? -8.200 -18.244 -15.364 1.00 82.31 86 GLU A C 1
ATOM 707 O O . GLU A 1 86 ? -9.225 -18.922 -15.406 1.00 82.31 86 GLU A O 1
ATOM 712 N N . ARG A 1 87 ? -6.992 -18.788 -15.558 1.00 82.25 87 ARG A N 1
ATOM 713 C CA . ARG A 1 87 ? -6.791 -20.201 -15.914 1.00 82.25 87 ARG A CA 1
ATOM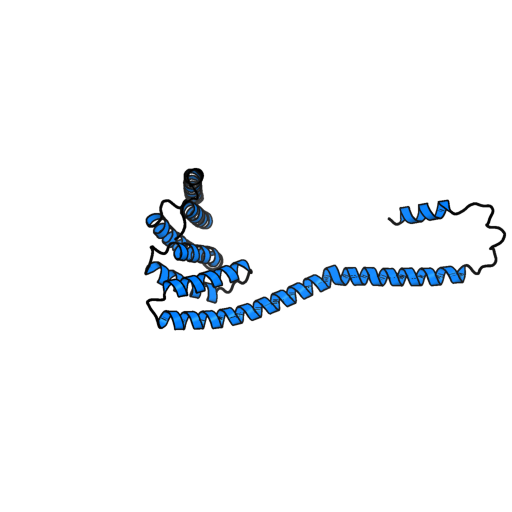 714 C C . ARG A 1 87 ? -6.719 -21.139 -14.719 1.00 82.25 87 ARG A C 1
ATOM 716 O O . ARG A 1 87 ? -6.906 -22.338 -14.914 1.00 82.25 87 ARG A O 1
ATOM 723 N N . ASN A 1 88 ? -6.373 -20.652 -13.527 1.00 69.19 88 ASN A N 1
ATOM 724 C CA . ASN A 1 88 ? -6.016 -21.542 -12.428 1.00 69.19 88 ASN A CA 1
ATOM 725 C C . ASN A 1 88 ? -6.464 -21.010 -11.063 1.00 69.19 88 ASN A C 1
ATOM 727 O O . ASN A 1 88 ? -5.772 -20.221 -10.421 1.00 69.19 88 ASN A O 1
ATOM 731 N N . THR A 1 89 ? -7.610 -21.499 -10.588 1.00 61.47 89 THR A N 1
ATOM 732 C CA . THR A 1 89 ? -8.185 -21.103 -9.295 1.00 61.47 89 THR A CA 1
ATOM 733 C C . THR A 1 89 ? -7.333 -21.517 -8.095 1.00 61.47 89 THR A C 1
ATOM 735 O O . THR A 1 89 ? -7.422 -20.866 -7.067 1.00 61.47 89 THR A O 1
ATOM 738 N N . TYR A 1 90 ? -6.495 -22.556 -8.206 1.00 55.25 90 TYR A N 1
ATOM 739 C CA . TYR A 1 90 ? -5.674 -23.055 -7.089 1.00 55.25 90 TYR A CA 1
ATOM 740 C C . TYR A 1 90 ? -4.357 -22.292 -6.878 1.00 55.25 90 TYR A C 1
ATOM 742 O O . TYR A 1 90 ? -3.737 -22.427 -5.830 1.00 55.25 90 TYR A O 1
ATOM 750 N N . LEU A 1 91 ? -3.920 -21.484 -7.851 1.00 61.16 91 LEU A N 1
ATOM 751 C CA . LEU A 1 91 ? -2.718 -20.642 -7.736 1.00 61.16 91 LEU A CA 1
ATOM 752 C C . LEU A 1 91 ? -3.059 -19.175 -7.433 1.00 61.16 91 LEU A C 1
ATOM 754 O O . LEU A 1 91 ? -2.181 -18.314 -7.501 1.00 61.16 91 LEU A O 1
ATOM 758 N N . SER A 1 92 ? -4.321 -18.869 -7.110 1.00 81.88 92 SER A N 1
ATOM 759 C CA . SER A 1 92 ? -4.811 -17.490 -7.047 1.00 81.88 92 SER A CA 1
ATOM 760 C C . SER A 1 92 ? -4.073 -16.634 -6.024 1.00 81.88 92 SER A C 1
ATOM 762 O O . SER A 1 92 ? -3.754 -15.489 -6.332 1.00 81.88 92 SER A O 1
ATOM 764 N N . SER A 1 93 ? -3.757 -17.180 -4.846 1.00 88.38 93 SER A N 1
ATOM 765 C CA . SER A 1 93 ? -3.114 -16.428 -3.760 1.00 88.38 93 SER A CA 1
ATOM 766 C C . SER A 1 93 ? -1.630 -16.175 -4.014 1.00 88.38 93 SER A C 1
ATOM 768 O O . SER A 1 93 ? -1.145 -15.080 -3.745 1.00 88.38 93 SER A O 1
ATOM 770 N N . GLN A 1 94 ? -0.913 -17.139 -4.601 1.00 88.19 94 GLN A N 1
ATOM 771 C CA . GLN A 1 94 ? 0.499 -16.959 -4.951 1.00 88.19 94 GLN A CA 1
ATOM 772 C C . GLN A 1 94 ? 0.666 -15.986 -6.123 1.00 88.19 94 GLN A C 1
ATOM 774 O O . GLN A 1 94 ? 1.489 -15.078 -6.053 1.00 88.19 94 GLN A O 1
ATOM 779 N N . ILE A 1 95 ? -0.166 -16.116 -7.163 1.00 88.31 95 ILE A N 1
ATOM 780 C CA . ILE A 1 95 ? -0.202 -15.159 -8.276 1.00 88.31 95 ILE A CA 1
ATOM 781 C C . ILE A 1 95 ? -0.525 -13.755 -7.756 1.00 88.31 95 ILE A C 1
ATOM 783 O O . ILE A 1 95 ? 0.118 -12.786 -8.152 1.00 88.31 95 ILE A O 1
ATOM 787 N N . ALA A 1 96 ? -1.503 -13.637 -6.857 1.00 91.69 96 ALA A N 1
ATOM 788 C CA . ALA A 1 96 ? -1.853 -12.362 -6.251 1.00 91.69 96 ALA A CA 1
ATOM 789 C C . ALA A 1 96 ? -0.713 -11.778 -5.401 1.00 91.69 96 ALA A C 1
ATOM 791 O O . ALA A 1 96 ? -0.494 -10.572 -5.459 1.00 91.69 96 ALA A O 1
ATOM 792 N N . GLU A 1 97 ? 0.042 -12.597 -4.663 1.00 91.62 97 GLU A N 1
ATOM 793 C CA . GLU A 1 97 ? 1.216 -12.130 -3.913 1.00 91.62 97 GLU A CA 1
ATOM 794 C C . GLU A 1 97 ? 2.317 -11.621 -4.855 1.00 91.62 97 GLU A C 1
ATOM 796 O O . GLU A 1 97 ? 2.897 -10.567 -4.600 1.00 91.62 97 GLU A O 1
ATOM 801 N N . ASP A 1 98 ? 2.560 -12.293 -5.983 1.00 89.19 98 ASP A N 1
ATOM 802 C CA . ASP A 1 98 ? 3.529 -11.825 -6.980 1.00 89.19 98 ASP A CA 1
ATOM 803 C C . ASP A 1 98 ? 3.090 -10.487 -7.609 1.00 89.19 98 ASP A C 1
ATOM 805 O O . ASP A 1 98 ? 3.890 -9.553 -7.739 1.00 89.19 98 ASP A O 1
ATOM 809 N N . VAL A 1 99 ? 1.799 -10.352 -7.948 1.00 91.38 99 VAL A N 1
ATOM 810 C CA . VAL A 1 99 ? 1.199 -9.086 -8.414 1.00 91.38 99 VAL A CA 1
ATOM 811 C C . VAL A 1 99 ? 1.371 -7.993 -7.358 1.00 91.38 99 VAL A C 1
ATOM 813 O O . VAL A 1 99 ? 1.763 -6.866 -7.677 1.00 91.38 99 VAL A O 1
ATOM 816 N N . ALA A 1 100 ? 1.097 -8.315 -6.095 1.00 93.75 100 ALA A N 1
ATOM 817 C CA . ALA A 1 100 ? 1.211 -7.403 -4.969 1.00 93.75 100 ALA A CA 1
ATOM 818 C C . ALA A 1 100 ? 2.651 -6.930 -4.749 1.00 93.75 100 ALA A C 1
ATOM 820 O O . ALA A 1 100 ? 2.892 -5.727 -4.636 1.00 93.75 100 ALA A O 1
ATOM 821 N N . GLN A 1 101 ? 3.613 -7.852 -4.735 1.00 91.19 101 GLN A N 1
ATOM 822 C CA . GLN A 1 101 ? 5.030 -7.552 -4.563 1.00 91.19 101 GLN A CA 1
ATOM 823 C C . GLN A 1 101 ? 5.539 -6.646 -5.686 1.00 91.19 101 GLN A C 1
ATOM 825 O O . GLN A 1 101 ? 6.172 -5.630 -5.404 1.00 91.19 101 GLN A O 1
ATOM 830 N N . ASN A 1 102 ? 5.204 -6.951 -6.941 1.00 89.50 102 ASN A N 1
ATOM 831 C CA . ASN A 1 102 ? 5.592 -6.113 -8.073 1.00 89.50 102 ASN A CA 1
ATOM 832 C C . ASN A 1 102 ? 4.938 -4.729 -8.016 1.00 89.50 102 ASN A C 1
ATOM 834 O O . ASN A 1 102 ? 5.612 -3.725 -8.236 1.00 89.50 102 ASN A O 1
A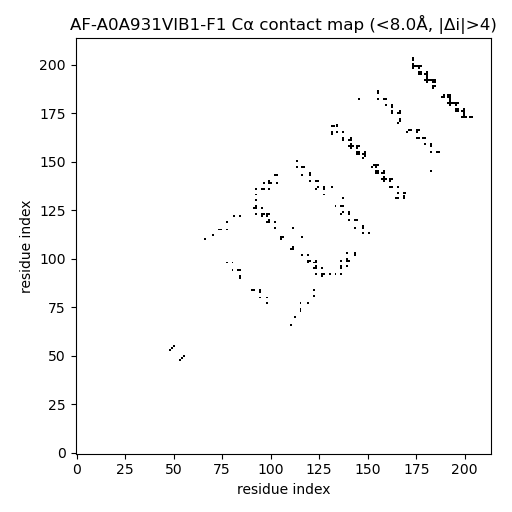TOM 838 N N . THR A 1 103 ? 3.658 -4.647 -7.644 1.00 92.00 103 THR A N 1
ATOM 839 C CA . THR A 1 103 ? 2.961 -3.360 -7.476 1.00 92.00 103 THR A CA 1
ATOM 840 C C . THR A 1 103 ? 3.619 -2.497 -6.398 1.00 92.00 103 THR A C 1
ATOM 842 O O . THR A 1 103 ? 3.848 -1.308 -6.613 1.00 92.00 103 THR A O 1
ATOM 845 N N . MET A 1 104 ? 3.996 -3.094 -5.264 1.00 91.88 104 MET A N 1
ATOM 846 C CA . MET A 1 104 ? 4.707 -2.391 -4.195 1.00 91.88 104 MET A CA 1
ATOM 847 C C . MET A 1 104 ? 6.105 -1.940 -4.628 1.00 91.88 104 MET A C 1
ATOM 849 O O . MET A 1 104 ? 6.469 -0.796 -4.376 1.00 91.88 104 MET A O 1
ATOM 853 N N . SER A 1 105 ? 6.863 -2.783 -5.334 1.00 88.00 105 SER A N 1
ATOM 854 C CA . SER A 1 105 ? 8.187 -2.409 -5.846 1.00 88.00 105 SER A CA 1
ATOM 855 C C . SER A 1 105 ? 8.126 -1.260 -6.859 1.00 88.00 105 SER A C 1
ATOM 857 O O . SER A 1 105 ? 9.004 -0.398 -6.856 1.00 88.00 105 SER A O 1
ATOM 859 N N . LEU A 1 106 ? 7.074 -1.186 -7.685 1.00 88.31 106 LEU A N 1
ATOM 860 C CA . LEU A 1 106 ? 6.834 -0.026 -8.551 1.00 88.31 106 LEU A CA 1
ATOM 861 C C . LEU A 1 106 ? 6.565 1.244 -7.738 1.00 88.31 106 LEU A C 1
ATOM 863 O O . LEU A 1 106 ? 7.162 2.284 -8.020 1.00 88.31 106 LEU A O 1
ATOM 867 N N . ALA A 1 107 ? 5.723 1.156 -6.705 1.00 90.25 107 ALA A N 1
ATOM 868 C CA . ALA A 1 107 ? 5.430 2.288 -5.828 1.00 90.25 107 ALA A CA 1
ATOM 869 C C . ALA A 1 107 ? 6.683 2.804 -5.102 1.00 90.25 107 ALA A C 1
ATOM 871 O O . ALA A 1 107 ? 6.925 4.009 -5.065 1.00 90.25 107 ALA A O 1
ATOM 872 N N . GLU A 1 108 ? 7.502 1.896 -4.565 1.00 88.00 108 GLU A N 1
ATOM 873 C CA . GLU A 1 108 ? 8.771 2.209 -3.892 1.00 88.00 108 GLU A CA 1
ATOM 874 C C . GLU A 1 108 ? 9.779 2.865 -4.844 1.00 88.00 108 GLU A C 1
ATOM 876 O O . GLU A 1 108 ? 10.517 3.765 -4.446 1.00 88.00 108 GLU A O 1
ATOM 881 N N . ALA A 1 109 ? 9.764 2.475 -6.121 1.00 85.38 109 ALA A N 1
ATOM 882 C CA . ALA A 1 109 ? 10.537 3.122 -7.176 1.00 85.38 109 ALA A CA 1
ATOM 883 C C . ALA A 1 109 ? 9.955 4.482 -7.625 1.00 85.38 109 ALA A C 1
ATOM 885 O O . ALA A 1 109 ? 10.517 5.123 -8.514 1.00 85.38 109 ALA A O 1
ATOM 886 N N . GLY A 1 110 ? 8.836 4.932 -7.045 1.00 87.44 110 GLY A N 1
ATOM 887 C CA . GLY A 1 110 ? 8.146 6.168 -7.419 1.00 87.44 110 GLY A CA 1
ATOM 888 C C . GLY A 1 110 ? 7.401 6.084 -8.755 1.00 87.44 110 GLY A C 1
ATOM 889 O O . GLY A 1 110 ? 7.076 7.115 -9.346 1.00 87.44 110 GLY A O 1
ATOM 890 N N . ILE A 1 111 ? 7.150 4.872 -9.254 1.00 87.50 111 ILE A N 1
ATOM 891 C CA . ILE A 1 111 ? 6.488 4.619 -10.533 1.00 87.50 111 ILE A CA 1
ATOM 892 C C . ILE A 1 111 ? 5.008 4.352 -10.265 1.00 87.50 111 ILE A C 1
ATOM 894 O O . ILE A 1 111 ? 4.606 3.251 -9.892 1.00 87.50 111 ILE A O 1
ATOM 898 N N . TYR A 1 112 ? 4.195 5.383 -10.484 1.00 88.38 112 TYR A N 1
ATOM 899 C CA . TYR A 1 112 ? 2.753 5.333 -10.271 1.00 88.38 112 TYR A CA 1
ATOM 900 C C . TYR A 1 112 ? 2.015 5.265 -11.608 1.00 88.38 112 TYR A C 1
ATOM 902 O O . TYR A 1 112 ? 1.914 6.255 -12.334 1.00 88.38 112 TYR A O 1
ATOM 910 N N . ASP A 1 113 ? 1.490 4.085 -11.929 1.00 89.62 113 ASP A N 1
ATOM 911 C CA . ASP A 1 113 ? 0.547 3.887 -13.027 1.00 89.62 113 ASP A CA 1
ATOM 912 C C . ASP A 1 113 ? -0.820 3.548 -12.427 1.00 89.62 113 ASP A C 1
ATOM 914 O O . ASP A 1 113 ? -1.041 2.447 -11.924 1.00 89.62 113 ASP A O 1
ATOM 918 N N . GLU A 1 114 ? -1.730 4.523 -12.439 1.00 91.81 114 GLU A N 1
ATOM 919 C CA . GLU A 1 114 ? -3.047 4.400 -11.812 1.00 91.81 114 GLU A CA 1
ATOM 920 C C . GLU A 1 114 ? -3.824 3.187 -12.342 1.00 91.81 114 GLU A C 1
ATOM 922 O O . GLU A 1 114 ? -4.429 2.454 -11.562 1.00 91.81 114 GLU A O 1
ATOM 927 N N . GLN A 1 115 ? -3.794 2.942 -13.656 1.00 92.31 115 GLN A N 1
ATOM 928 C CA . GLN A 1 115 ? -4.528 1.832 -14.258 1.00 92.31 115 GLN A CA 1
ATOM 929 C C . GLN A 1 115 ? -3.945 0.488 -13.815 1.00 92.31 115 GLN A C 1
ATOM 931 O O . GLN A 1 115 ? -4.705 -0.417 -13.462 1.00 92.31 115 GLN A O 1
ATOM 936 N N . PHE A 1 116 ? -2.615 0.370 -13.796 1.00 90.88 116 PHE A N 1
ATOM 937 C CA . PHE A 1 116 ? -1.941 -0.822 -13.290 1.00 90.88 116 PHE A CA 1
ATOM 938 C C . PHE A 1 116 ? -2.290 -1.065 -11.817 1.00 90.88 116 PHE A C 1
ATOM 940 O O . PHE A 1 116 ? -2.718 -2.159 -11.468 1.00 90.88 116 PHE A O 1
ATOM 947 N N . PHE A 1 117 ? -2.192 -0.043 -10.961 1.00 94.44 117 PHE A N 1
ATOM 948 C CA . PHE A 1 117 ? -2.475 -0.183 -9.529 1.00 94.44 117 PHE A CA 1
ATOM 949 C C . PHE A 1 117 ? -3.935 -0.570 -9.278 1.00 94.44 117 PHE A C 1
ATOM 951 O O . PHE A 1 117 ? -4.195 -1.453 -8.462 1.00 94.44 117 PHE A O 1
ATOM 958 N N . LYS A 1 118 ? -4.888 0.038 -9.999 1.00 94.88 118 LYS A N 1
ATOM 959 C CA . LYS A 1 118 ? -6.315 -0.305 -9.899 1.00 94.88 118 LYS A CA 1
ATOM 960 C C . LYS A 1 118 ? -6.559 -1.771 -10.231 1.00 94.88 118 LYS A C 1
ATOM 962 O O . LYS A 1 118 ? -7.230 -2.471 -9.475 1.00 94.88 118 LYS A O 1
ATOM 967 N N . GLU A 1 119 ? -5.995 -2.253 -11.328 1.00 94.00 119 GLU A N 1
ATOM 968 C CA . GLU A 1 119 ? -6.180 -3.637 -11.742 1.00 94.00 119 GLU A CA 1
ATOM 969 C C . GLU A 1 119 ? -5.470 -4.631 -10.819 1.00 94.00 119 GLU A C 1
ATOM 971 O O . GLU A 1 119 ? -6.083 -5.614 -10.405 1.00 94.00 119 GLU A O 1
ATOM 976 N N . SER A 1 120 ? -4.216 -4.360 -10.450 1.00 93.81 120 SER A N 1
ATOM 977 C CA . SER A 1 120 ? -3.489 -5.162 -9.467 1.00 93.81 120 SER A CA 1
ATOM 978 C C . SER A 1 120 ? -4.288 -5.266 -8.173 1.00 93.81 120 SER A C 1
ATOM 980 O O . SER A 1 120 ? -4.503 -6.365 -7.671 1.00 93.81 120 SER A O 1
ATOM 982 N N . SER A 1 121 ? -4.829 -4.144 -7.684 1.00 95.44 121 SER A N 1
ATOM 983 C CA . SER A 1 121 ? -5.645 -4.122 -6.470 1.00 95.44 121 SER A CA 1
ATOM 984 C C . SER A 1 121 ? -6.885 -5.018 -6.579 1.00 95.44 121 SER A C 1
ATOM 986 O O . SER A 1 121 ? -7.218 -5.718 -5.628 1.00 95.44 121 SER A O 1
ATOM 988 N N . ARG A 1 122 ? -7.521 -5.086 -7.758 1.00 95.38 122 ARG A N 1
ATOM 989 C CA . ARG A 1 122 ? -8.676 -5.958 -8.008 1.00 95.38 122 ARG A CA 1
ATOM 990 C C . ARG A 1 122 ? -8.301 -7.439 -7.903 1.00 95.38 122 ARG A C 1
ATOM 992 O O . ARG A 1 122 ? -9.011 -8.187 -7.241 1.00 95.38 122 ARG A O 1
ATOM 999 N N . ILE A 1 123 ? -7.204 -7.854 -8.542 1.00 93.44 123 ILE A N 1
ATOM 1000 C CA . ILE A 1 123 ? -6.730 -9.252 -8.521 1.00 93.44 123 ILE A CA 1
ATOM 1001 C C . ILE A 1 123 ? -6.378 -9.671 -7.089 1.00 93.44 123 ILE A C 1
ATOM 1003 O O . ILE A 1 123 ? -6.772 -10.745 -6.632 1.00 93.44 123 ILE A O 1
ATOM 1007 N N . ILE A 1 124 ? -5.661 -8.801 -6.375 1.00 95.50 124 ILE A N 1
ATOM 1008 C CA . ILE A 1 124 ? -5.205 -9.051 -5.007 1.00 95.50 124 ILE A CA 1
ATOM 1009 C C . ILE A 1 124 ? -6.392 -9.117 -4.042 1.00 95.50 124 ILE A C 1
ATOM 1011 O O . ILE A 1 124 ? -6.466 -10.042 -3.238 1.00 95.50 124 ILE A O 1
ATOM 1015 N N . GLU A 1 125 ? -7.341 -8.180 -4.135 1.00 95.88 125 GLU A N 1
ATOM 1016 C CA . GLU A 1 125 ? -8.546 -8.194 -3.302 1.00 95.88 125 GLU A CA 1
ATOM 1017 C C . GLU A 1 125 ? -9.381 -9.452 -3.553 1.00 95.88 125 GLU A C 1
ATOM 1019 O O . GLU A 1 125 ? -9.806 -10.097 -2.599 1.00 95.88 125 GLU A O 1
ATOM 1024 N N . GLU A 1 126 ? -9.592 -9.839 -4.814 1.00 94.44 126 GLU A N 1
ATOM 1025 C CA . GLU A 1 126 ? -10.362 -11.040 -5.148 1.00 94.44 126 GLU A CA 1
ATOM 1026 C C . GLU A 1 126 ? -9.722 -12.307 -4.561 1.00 94.44 126 GLU A C 1
ATOM 1028 O O . GLU A 1 126 ? -10.425 -13.170 -4.035 1.00 94.44 126 GLU A O 1
ATOM 1033 N N . ALA A 1 127 ? -8.392 -12.419 -4.617 1.00 94.06 127 ALA A N 1
ATOM 1034 C CA . ALA A 1 127 ? -7.662 -13.519 -3.994 1.00 94.06 127 ALA A CA 1
ATOM 1035 C C . ALA A 1 127 ? -7.751 -13.483 -2.459 1.00 94.06 127 ALA A C 1
ATOM 1037 O O . ALA A 1 127 ? -8.064 -14.500 -1.845 1.00 94.06 127 ALA A O 1
ATOM 1038 N N . PHE A 1 128 ? -7.565 -12.315 -1.838 1.00 95.50 128 PHE A N 1
ATOM 1039 C CA . PHE A 1 128 ? -7.670 -12.170 -0.385 1.00 95.50 128 PHE A CA 1
ATOM 1040 C C . PHE A 1 128 ? -9.073 -12.503 0.134 1.00 95.50 128 PHE A C 1
ATOM 1042 O O . PHE A 1 128 ? -9.209 -13.185 1.141 1.00 95.50 128 PHE A O 1
ATOM 1049 N N . LEU A 1 129 ? -10.133 -12.080 -0.559 1.00 94.19 129 LEU A N 1
ATOM 1050 C CA . LEU A 1 129 ? -11.506 -12.379 -0.144 1.00 94.19 129 LEU A CA 1
ATOM 1051 C C . LEU A 1 129 ? -11.858 -13.872 -0.254 1.00 94.19 129 LEU A C 1
ATOM 1053 O O . LEU A 1 129 ? -12.779 -14.318 0.430 1.00 94.19 129 LEU A O 1
ATOM 1057 N N . LYS A 1 130 ? -11.143 -14.643 -1.085 1.00 93.56 130 LYS A N 1
ATOM 1058 C CA . LYS A 1 130 ? -11.264 -16.110 -1.146 1.00 93.56 130 LYS A CA 1
ATOM 1059 C C . LYS A 1 130 ? -10.528 -16.792 0.009 1.00 93.56 130 LYS A C 1
ATOM 1061 O O . LYS A 1 130 ? -11.001 -17.814 0.496 1.00 93.56 130 LYS A O 1
ATOM 1066 N N . GLU A 1 131 ? -9.414 -16.217 0.461 1.00 93.94 131 GLU A N 1
ATOM 1067 C CA . GLU A 1 131 ? -8.574 -16.757 1.538 1.00 93.94 131 GLU A CA 1
ATOM 1068 C C . GLU A 1 131 ? -8.191 -15.673 2.573 1.00 93.94 131 GLU A C 1
ATOM 1070 O O . GLU A 1 131 ? -7.022 -15.282 2.656 1.00 93.94 131 GLU A O 1
ATOM 1075 N N . PRO A 1 132 ? -9.138 -15.185 3.405 1.00 94.88 132 PRO A N 1
ATOM 1076 C CA . PRO A 1 132 ? -8.874 -14.085 4.344 1.00 94.88 132 PRO A CA 1
ATOM 1077 C C . PRO A 1 132 ? -7.796 -14.386 5.392 1.00 94.88 132 PRO A C 1
ATOM 1079 O O . PRO A 1 132 ? -7.142 -13.474 5.895 1.00 94.88 132 PRO A O 1
ATOM 1082 N N . SER A 1 133 ? -7.563 -15.670 5.684 1.00 92.94 133 SER A N 1
ATOM 1083 C CA . SER A 1 133 ? -6.490 -16.127 6.570 1.00 92.94 133 SER A CA 1
ATOM 1084 C C . SER A 1 133 ? -5.090 -15.872 6.000 1.00 92.94 133 SER A C 1
ATOM 1086 O O . SER A 1 133 ? -4.104 -15.972 6.731 1.00 92.94 133 SER A O 1
ATOM 1088 N N . TYR A 1 134 ? -4.959 -15.536 4.709 1.00 94.62 134 TYR A N 1
ATOM 1089 C CA . TYR A 1 134 ? -3.680 -15.170 4.108 1.00 94.62 134 TYR A CA 1
ATOM 1090 C C . TYR A 1 134 ? -3.329 -13.703 4.397 1.00 94.62 134 TYR A C 1
ATOM 1092 O O . TYR A 1 134 ? -3.314 -12.833 3.524 1.00 94.62 134 TYR A O 1
ATOM 1100 N N . ILE A 1 135 ? -3.017 -13.441 5.669 1.00 93.94 135 ILE A N 1
ATOM 1101 C CA . ILE A 1 135 ? -2.788 -12.112 6.261 1.00 93.94 135 ILE A CA 1
ATOM 1102 C C . ILE A 1 135 ? -1.830 -11.239 5.444 1.00 93.94 135 ILE A C 1
ATOM 1104 O O . ILE A 1 135 ? -2.069 -10.043 5.272 1.00 93.94 135 ILE A O 1
ATOM 1108 N N . ARG A 1 136 ? -0.757 -11.833 4.906 1.00 93.56 136 ARG A N 1
ATOM 1109 C CA . ARG A 1 136 ? 0.243 -11.123 4.098 1.00 93.56 136 ARG A CA 1
ATOM 1110 C C . ARG A 1 136 ? -0.394 -10.405 2.910 1.00 93.56 136 ARG A C 1
ATOM 1112 O O . ARG A 1 136 ? -0.082 -9.241 2.687 1.00 93.56 136 ARG A O 1
ATOM 1119 N N . LEU A 1 137 ? -1.308 -11.070 2.208 1.00 94.62 137 LEU A N 1
ATOM 1120 C CA . LEU A 1 137 ? -1.967 -10.516 1.032 1.00 94.62 137 LEU A CA 1
ATOM 1121 C C . LEU A 1 137 ? -2.885 -9.348 1.407 1.00 94.62 137 LEU A C 1
ATOM 1123 O O . LEU A 1 137 ? -2.890 -8.318 0.733 1.00 94.62 137 LEU A O 1
ATOM 1127 N N . GLY A 1 138 ? -3.583 -9.467 2.540 1.00 95.88 138 GLY A N 1
ATOM 1128 C CA . GLY A 1 138 ? -4.369 -8.377 3.113 1.00 95.88 138 GLY A CA 1
ATOM 1129 C C . GLY A 1 138 ? -3.524 -7.136 3.442 1.00 95.88 138 GLY A C 1
ATOM 1130 O O . GLY A 1 138 ? -3.941 -6.023 3.134 1.00 95.88 138 GLY A O 1
ATOM 1131 N N . ILE A 1 139 ? -2.316 -7.332 3.993 1.00 96.00 139 ILE A N 1
ATOM 1132 C CA . ILE A 1 139 ? -1.333 -6.261 4.289 1.00 96.00 139 ILE A CA 1
ATOM 1133 C C . ILE A 1 139 ? -0.677 -5.690 3.015 1.00 96.00 139 ILE A C 1
ATOM 1135 O O . ILE A 1 139 ? 0.063 -4.704 3.035 1.00 96.00 139 ILE A O 1
ATOM 1139 N N . ARG A 1 140 ? -0.850 -6.326 1.859 1.00 95.50 140 ARG A N 1
ATOM 1140 C CA . ARG A 1 140 ? -0.413 -5.728 0.595 1.00 95.50 140 ARG A CA 1
ATOM 1141 C C . ARG A 1 140 ? -1.517 -4.882 -0.011 1.00 95.50 140 ARG A C 1
ATOM 1143 O O . ARG A 1 140 ? -1.245 -3.776 -0.478 1.00 95.50 140 ARG A O 1
ATOM 1150 N N . ILE A 1 141 ? -2.748 -5.391 -0.021 1.00 96.88 141 ILE A N 1
ATOM 1151 C CA . ILE A 1 141 ? -3.868 -4.684 -0.640 1.00 96.88 141 ILE A CA 1
ATOM 1152 C C . ILE A 1 141 ? -4.240 -3.408 0.119 1.00 96.88 141 ILE A C 1
ATOM 1154 O O . ILE A 1 141 ? -4.520 -2.404 -0.535 1.00 96.88 141 ILE A O 1
ATOM 1158 N N . GLU A 1 142 ? -4.183 -3.373 1.457 1.00 96.88 142 GLU A N 1
ATOM 1159 C CA . GLU A 1 142 ? -4.466 -2.132 2.193 1.00 96.88 142 GLU A CA 1
ATOM 1160 C C . GLU A 1 142 ? -3.420 -1.052 1.881 1.00 96.88 142 GLU A C 1
ATOM 1162 O O . GLU A 1 142 ? -3.782 0.109 1.691 1.00 96.88 142 GLU A O 1
ATOM 1167 N N . ARG A 1 143 ? -2.140 -1.419 1.728 1.00 95.75 143 ARG A N 1
ATOM 1168 C CA . ARG A 1 143 ? -1.078 -0.485 1.321 1.00 95.75 143 ARG A CA 1
ATOM 1169 C C . ARG A 1 143 ? -1.335 0.050 -0.068 1.00 95.75 143 ARG A C 1
ATOM 1171 O O . ARG A 1 143 ? -1.222 1.252 -0.277 1.00 95.75 143 ARG A O 1
ATOM 1178 N N . ILE A 1 144 ? -1.722 -0.814 -1.003 1.00 95.88 144 ILE A N 1
ATOM 1179 C CA . ILE A 1 144 ? -2.066 -0.393 -2.363 1.00 95.88 144 ILE A CA 1
ATOM 1180 C C . ILE A 1 144 ? -3.274 0.554 -2.342 1.00 95.88 1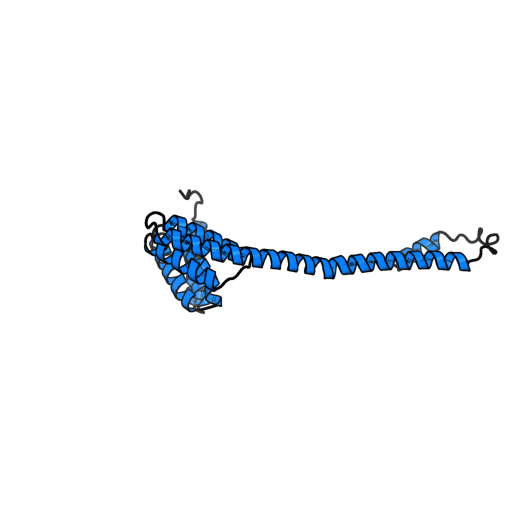44 ILE A C 1
ATOM 1182 O O . ILE A 1 144 ? -3.253 1.576 -3.027 1.00 95.88 144 ILE A O 1
ATOM 1186 N N . TYR A 1 145 ? -4.284 0.307 -1.506 1.00 97.62 145 TYR A N 1
ATOM 1187 C CA . TYR A 1 145 ? -5.401 1.238 -1.312 1.00 97.62 145 TYR A CA 1
ATOM 1188 C C . TYR A 1 145 ? -4.975 2.575 -0.697 1.00 97.62 145 TYR A C 1
ATOM 1190 O O . TYR A 1 145 ? -5.431 3.628 -1.146 1.00 97.62 145 TYR A O 1
ATOM 1198 N N . LEU A 1 146 ? -4.036 2.562 0.250 1.00 94.44 146 LEU A N 1
ATOM 1199 C CA . LEU A 1 146 ? -3.409 3.773 0.782 1.00 94.44 146 LEU A CA 1
ATOM 1200 C C . LEU A 1 146 ? -2.524 4.511 -0.244 1.00 94.44 146 LEU A C 1
ATOM 1202 O O . LEU A 1 146 ? -2.177 5.666 -0.028 1.00 94.44 146 LEU A O 1
ATOM 1206 N N . LEU A 1 147 ? -2.149 3.894 -1.362 1.00 94.31 147 LEU A N 1
ATOM 1207 C CA . LEU A 1 147 ? -1.497 4.597 -2.475 1.00 94.31 147 LEU A CA 1
ATOM 1208 C C . LEU A 1 147 ? -2.547 5.154 -3.442 1.00 94.31 147 LEU A C 1
ATOM 1210 O O . LEU A 1 147 ? -2.424 6.282 -3.924 1.00 94.31 147 LEU A O 1
ATOM 1214 N N . LEU A 1 148 ? -3.610 4.381 -3.681 1.00 94.75 148 LEU A N 1
ATOM 1215 C CA . LEU A 1 148 ? -4.698 4.729 -4.587 1.00 94.75 148 LEU A CA 1
ATOM 1216 C C . LEU A 1 148 ? -5.630 5.830 -4.057 1.00 94.75 148 LEU A C 1
ATOM 1218 O O . LEU A 1 148 ? -6.285 6.486 -4.868 1.00 94.75 148 LEU A O 1
ATOM 1222 N N . PHE A 1 149 ? -5.671 6.100 -2.743 1.00 94.94 149 PHE A N 1
ATOM 1223 C CA . PHE A 1 149 ? -6.563 7.144 -2.212 1.00 94.94 149 PHE A CA 1
ATOM 1224 C C . PHE A 1 149 ? -6.254 8.549 -2.746 1.00 94.94 149 PHE A C 1
ATOM 1226 O O . PHE A 1 149 ? -7.146 9.395 -2.788 1.00 94.94 149 PHE A O 1
ATOM 1233 N N . ASN A 1 150 ? -5.008 8.797 -3.170 1.00 90.62 150 ASN A N 1
ATOM 1234 C CA . ASN A 1 150 ? -4.618 10.060 -3.803 1.00 90.62 150 ASN A CA 1
ATOM 1235 C C . ASN A 1 150 ? -5.361 10.303 -5.129 1.00 90.62 150 ASN A C 1
ATOM 1237 O O . ASN A 1 150 ? -5.495 11.451 -5.545 1.00 90.62 150 ASN A O 1
ATOM 1241 N N . TYR A 1 151 ? -5.846 9.237 -5.774 1.00 92.69 151 TYR A N 1
ATOM 1242 C CA . TYR A 1 151 ? -6.638 9.295 -7.002 1.00 92.69 151 TYR A CA 1
ATOM 1243 C C . TYR A 1 151 ? -8.141 9.279 -6.710 1.00 92.69 151 TYR A C 1
ATOM 1245 O O . TYR A 1 151 ? -8.900 10.015 -7.336 1.00 92.69 151 TYR A O 1
ATOM 1253 N N . ASP A 1 152 ? -8.576 8.451 -5.757 1.00 95.62 152 ASP A N 1
ATOM 1254 C CA . ASP A 1 152 ? -9.982 8.323 -5.376 1.00 95.62 152 ASP A CA 1
ATOM 1255 C C . ASP A 1 152 ? -10.125 7.981 -3.886 1.00 95.62 152 ASP A C 1
ATOM 1257 O O . ASP A 1 152 ? -9.687 6.932 -3.415 1.00 95.62 152 ASP A O 1
ATOM 1261 N N . LYS A 1 153 ? -10.800 8.850 -3.130 1.00 95.88 153 LYS A N 1
ATOM 1262 C CA . LYS A 1 153 ? -10.995 8.671 -1.686 1.00 95.88 153 LYS A CA 1
ATOM 1263 C C . LYS A 1 153 ? -11.805 7.421 -1.328 1.00 95.88 153 LYS A C 1
ATOM 1265 O O . LYS A 1 153 ? -11.690 6.965 -0.192 1.00 95.88 153 LYS A O 1
ATOM 1270 N N . SER A 1 154 ? -12.556 6.833 -2.266 1.00 96.88 154 SER A N 1
ATOM 1271 C CA . SER A 1 154 ? -13.294 5.578 -2.047 1.00 96.88 154 SER A CA 1
ATOM 1272 C C . SER A 1 154 ? -12.382 4.408 -1.645 1.00 96.88 154 SER A C 1
ATOM 1274 O O . SER A 1 154 ? -12.810 3.480 -0.955 1.00 96.88 154 SER A O 1
ATOM 1276 N N . TYR A 1 155 ? -11.089 4.468 -1.990 1.00 97.56 155 TYR A N 1
ATOM 1277 C CA . TYR A 1 155 ? -10.109 3.472 -1.560 1.00 97.56 155 TYR A CA 1
ATOM 1278 C C . TYR A 1 155 ? -9.854 3.480 -0.047 1.00 97.56 155 TYR A C 1
ATOM 1280 O O . TYR A 1 155 ? -9.458 2.448 0.491 1.00 97.56 155 TYR A O 1
ATOM 1288 N N . LEU A 1 156 ? -10.145 4.575 0.668 1.00 97.94 156 LEU A N 1
ATOM 1289 C CA . LEU A 1 156 ? -10.056 4.601 2.134 1.00 97.94 156 LEU A CA 1
ATOM 1290 C C . LEU A 1 156 ? -11.104 3.688 2.783 1.00 97.94 156 LEU A C 1
ATOM 1292 O O . LEU A 1 156 ? -10.803 3.023 3.772 1.00 97.94 156 LEU A O 1
ATOM 1296 N N . ASP A 1 157 ? -12.313 3.610 2.222 1.00 98.06 157 ASP A N 1
ATOM 1297 C CA . ASP A 1 157 ? -13.357 2.702 2.713 1.00 98.06 157 ASP A CA 1
ATOM 1298 C C . ASP A 1 157 ? -12.986 1.239 2.471 1.00 98.06 157 ASP A C 1
ATOM 1300 O O . ASP A 1 157 ? -13.202 0.379 3.329 1.00 98.06 157 ASP A O 1
ATOM 1304 N N . ARG A 1 158 ? -12.363 0.951 1.323 1.00 97.69 158 ARG A N 1
ATOM 1305 C CA . ARG A 1 158 ? -11.870 -0.396 1.012 1.00 97.69 158 ARG A CA 1
ATOM 1306 C C . ARG A 1 158 ? -10.701 -0.785 1.918 1.00 97.69 158 ARG A C 1
ATOM 1308 O O . ARG A 1 158 ? -10.708 -1.896 2.439 1.00 97.69 158 ARG A O 1
ATOM 1315 N N . ALA A 1 159 ? -9.753 0.122 2.171 1.00 98.19 159 ALA A N 1
ATOM 1316 C CA . ALA A 1 159 ? -8.654 -0.101 3.114 1.00 98.19 159 ALA A CA 1
ATOM 1317 C C . ALA A 1 159 ? -9.169 -0.409 4.525 1.00 98.19 159 ALA A C 1
ATOM 1319 O O . ALA A 1 159 ? -8.754 -1.399 5.124 1.00 98.19 159 ALA A O 1
ATOM 1320 N N . GLU A 1 160 ? -10.126 0.378 5.026 1.00 98.38 160 GLU A N 1
ATOM 1321 C CA . GLU A 1 160 ? -10.769 0.122 6.320 1.00 98.38 160 GLU A CA 1
ATOM 1322 C C . GLU A 1 160 ? -11.455 -1.250 6.359 1.00 98.38 160 GLU A C 1
ATOM 1324 O O . GLU A 1 160 ? -11.282 -1.995 7.324 1.00 98.38 160 GLU A O 1
ATOM 1329 N N . LYS A 1 161 ? -12.193 -1.625 5.306 1.00 98.25 161 LYS A N 1
ATOM 1330 C CA . LYS A 1 161 ? -12.843 -2.940 5.225 1.00 98.25 161 LYS A CA 1
ATOM 1331 C C . LYS A 1 161 ? -11.831 -4.084 5.325 1.00 98.25 161 LYS A C 1
ATOM 1333 O O . LYS A 1 161 ? -12.069 -5.020 6.086 1.00 98.25 161 LYS A O 1
ATOM 1338 N N . ILE A 1 162 ? -10.720 -4.017 4.587 1.00 98.12 162 ILE A N 1
ATOM 1339 C CA . ILE A 1 162 ? -9.676 -5.050 4.645 1.00 98.12 162 ILE A CA 1
ATOM 1340 C C . ILE A 1 162 ? -9.031 -5.098 6.030 1.00 98.12 162 ILE A C 1
ATOM 1342 O O . ILE A 1 162 ? -8.886 -6.179 6.595 1.00 98.12 162 ILE A O 1
ATOM 1346 N N . LEU A 1 163 ? -8.700 -3.945 6.612 1.00 98.12 163 LEU A N 1
ATOM 1347 C CA . LEU A 1 163 ? -8.100 -3.876 7.944 1.00 98.12 163 LEU A CA 1
ATOM 1348 C C . LEU A 1 163 ? -9.012 -4.458 9.025 1.00 98.12 163 LEU A C 1
ATOM 1350 O O . LEU A 1 163 ? -8.533 -5.175 9.895 1.00 98.12 163 LEU A O 1
ATOM 1354 N N . ASN A 1 164 ? -10.322 -4.226 8.945 1.00 98.19 164 ASN A N 1
ATOM 1355 C CA . ASN A 1 164 ? -11.277 -4.829 9.874 1.00 98.19 164 ASN A CA 1
ATOM 1356 C C . ASN A 1 164 ? -11.310 -6.364 9.762 1.00 98.19 164 ASN A C 1
ATOM 1358 O O . ASN A 1 164 ? -11.383 -7.038 10.789 1.00 98.19 164 ASN A O 1
ATOM 1362 N N . ILE A 1 165 ? -11.201 -6.921 8.548 1.00 97.75 165 ILE A N 1
ATOM 1363 C CA . ILE A 1 165 ? -11.068 -8.375 8.345 1.00 97.75 165 ILE A CA 1
ATOM 1364 C C . ILE A 1 165 ?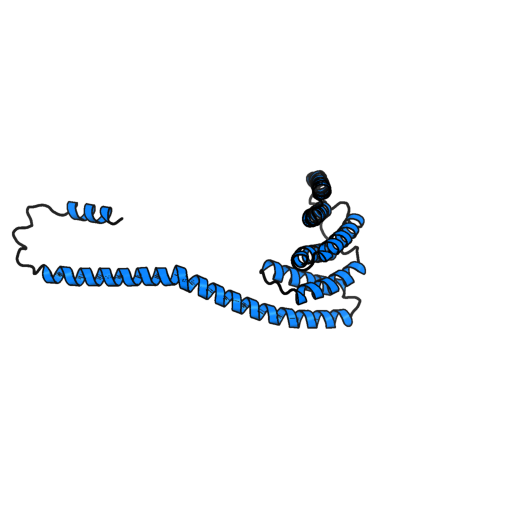 -9.754 -8.868 8.964 1.00 97.75 165 ILE A C 1
ATOM 1366 O O . ILE A 1 165 ? -9.761 -9.798 9.762 1.00 97.75 165 ILE A O 1
ATOM 1370 N N . LEU A 1 166 ? -8.633 -8.206 8.666 1.00 96.88 166 LEU A N 1
ATOM 1371 C CA . LEU A 1 166 ? -7.318 -8.586 9.187 1.00 96.88 166 LEU A CA 1
ATOM 1372 C C . LEU A 1 166 ? -7.238 -8.527 10.714 1.00 96.88 166 LEU A C 1
ATOM 1374 O O . LEU A 1 166 ? -6.640 -9.406 11.322 1.00 96.88 166 LEU A O 1
ATOM 1378 N N . ILE A 1 167 ? -7.834 -7.514 11.347 1.00 96.56 167 ILE A N 1
ATOM 1379 C CA . ILE A 1 167 ? -7.875 -7.393 12.811 1.00 96.56 167 ILE A CA 1
ATOM 1380 C C . ILE A 1 167 ? -8.713 -8.520 13.423 1.00 96.56 167 ILE A C 1
ATOM 1382 O O . ILE A 1 167 ? -8.369 -9.003 14.500 1.00 96.56 167 ILE A O 1
ATOM 1386 N N . ALA A 1 168 ? -9.791 -8.949 12.759 1.00 96.62 168 ALA A N 1
ATOM 1387 C CA . ALA A 1 168 ? -10.598 -10.076 13.218 1.00 96.62 168 ALA A CA 1
ATOM 1388 C C . ALA A 1 168 ? -9.838 -11.410 13.107 1.00 96.62 168 ALA A C 1
ATOM 1390 O O . ALA A 1 168 ? -9.861 -12.198 14.050 1.00 96.62 168 ALA A O 1
ATOM 1391 N N . GLU A 1 169 ? -9.128 -11.633 11.998 1.00 95.56 169 GLU A N 1
ATOM 1392 C CA . GLU A 1 169 ? -8.318 -12.840 11.770 1.00 95.56 169 GLU A CA 1
ATOM 1393 C C . GLU A 1 169 ? -7.042 -12.867 12.628 1.00 95.56 169 GLU A C 1
ATOM 1395 O O . GLU A 1 169 ? -6.559 -13.924 13.034 1.00 95.56 169 GLU A O 1
ATOM 1400 N N . ALA A 1 170 ? -6.473 -11.694 12.913 1.00 94.69 170 ALA A N 1
ATOM 1401 C CA . ALA A 1 170 ? -5.140 -11.552 13.477 1.00 94.69 170 ALA A CA 1
ATOM 1402 C C . ALA A 1 170 ? -5.081 -10.424 14.542 1.00 94.69 170 ALA A C 1
ATOM 1404 O O . ALA A 1 170 ? -4.300 -9.473 14.426 1.00 94.69 170 ALA A O 1
ATOM 1405 N N . PRO A 1 171 ? -5.863 -10.516 15.639 1.00 94.25 171 PRO A N 1
ATOM 1406 C CA . PRO A 1 171 ? -6.021 -9.429 16.618 1.00 94.25 171 PRO A CA 1
ATOM 1407 C C . PRO A 1 171 ? -4.748 -9.109 17.417 1.00 94.25 171 PRO A C 1
ATOM 1409 O O . PRO A 1 171 ? -4.657 -8.058 18.057 1.00 94.25 171 PRO A O 1
ATOM 1412 N N . ALA A 1 172 ? -3.771 -10.019 17.399 1.00 91.25 172 ALA A N 1
ATOM 1413 C CA . ALA A 1 172 ? -2.500 -9.888 18.099 1.00 91.25 172 ALA A CA 1
ATOM 1414 C C . ALA A 1 172 ? -1.467 -9.026 17.355 1.00 91.25 172 ALA A C 1
ATOM 1416 O O . ALA A 1 172 ? -0.384 -8.822 17.893 1.00 91.25 172 ALA A O 1
ATOM 1417 N N . PHE A 1 173 ? -1.763 -8.541 16.143 1.00 93.06 173 PHE A N 1
ATOM 1418 C CA . PHE A 1 173 ? -0.834 -7.748 15.334 1.00 93.06 173 PHE A CA 1
ATOM 1419 C C . PHE A 1 173 ? -1.098 -6.243 15.491 1.00 93.06 173 PHE A C 1
ATOM 1421 O O . PHE A 1 173 ? -1.997 -5.703 14.839 1.00 93.06 173 PHE A O 1
ATOM 1428 N N . PRO A 1 174 ? -0.307 -5.510 16.298 1.00 92.81 174 PRO A N 1
ATOM 1429 C CA . PRO A 1 174 ? -0.644 -4.129 16.646 1.00 92.81 174 PRO A CA 1
ATOM 1430 C C . PRO A 1 174 ? -0.547 -3.178 15.459 1.00 92.81 174 PRO A C 1
ATOM 1432 O O . PRO A 1 174 ? -1.307 -2.215 15.375 1.00 92.81 174 PRO A O 1
ATOM 1435 N N . TYR A 1 175 ? 0.326 -3.482 14.492 1.00 94.75 175 TYR A N 1
ATOM 1436 C CA . TYR A 1 175 ? 0.470 -2.664 13.290 1.00 94.75 175 TYR A CA 1
ATOM 1437 C C . TYR A 1 175 ? -0.831 -2.562 12.483 1.00 94.75 175 TYR A C 1
A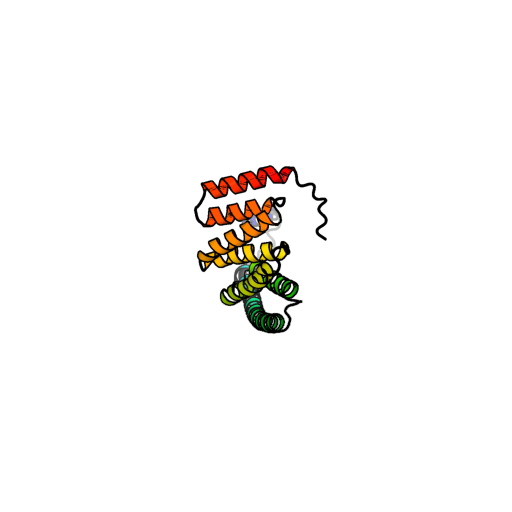TOM 1439 O O . TYR A 1 175 ? -1.048 -1.529 11.864 1.00 94.75 175 TYR A O 1
ATOM 1447 N N . LEU A 1 176 ? -1.734 -3.551 12.546 1.00 96.12 176 LEU A N 1
ATOM 1448 C CA . LEU A 1 176 ? -3.035 -3.463 11.877 1.00 96.12 176 LEU A CA 1
ATOM 1449 C C . LEU A 1 176 ? -3.894 -2.337 12.467 1.00 96.12 176 LEU A C 1
ATOM 1451 O O . LEU A 1 176 ? -4.560 -1.606 11.736 1.00 96.12 176 LEU A O 1
ATOM 1455 N N . LYS A 1 177 ? -3.835 -2.137 13.789 1.00 97.12 177 LYS A N 1
ATOM 1456 C CA . LYS A 1 177 ? -4.487 -0.994 14.441 1.00 97.12 177 LYS A CA 1
ATOM 1457 C C . LYS A 1 177 ? -3.809 0.316 14.060 1.00 97.12 177 LYS A C 1
ATOM 1459 O O . LYS A 1 177 ? -4.498 1.293 13.797 1.00 97.12 177 LYS A O 1
ATOM 1464 N N . ASN A 1 178 ? -2.479 0.340 13.974 1.00 96.62 178 ASN A N 1
ATOM 1465 C CA . ASN A 1 178 ? -1.764 1.514 13.475 1.00 96.62 178 ASN A CA 1
ATOM 1466 C C . ASN A 1 178 ? -2.191 1.873 12.041 1.00 96.62 178 ASN A C 1
ATOM 1468 O O . ASN A 1 178 ? -2.476 3.035 11.761 1.00 96.62 178 ASN A O 1
ATOM 1472 N N . ASP A 1 179 ? -2.295 0.895 11.144 1.00 97.12 179 ASP A N 1
ATOM 1473 C CA . ASP A 1 179 ? -2.728 1.128 9.765 1.00 97.12 179 ASP A CA 1
ATOM 1474 C C . ASP A 1 179 ? -4.199 1.570 9.691 1.00 97.12 179 ASP A C 1
ATOM 1476 O O . ASP A 1 179 ? -4.524 2.478 8.922 1.00 97.12 179 ASP A O 1
ATOM 1480 N N . LEU A 1 180 ? -5.073 1.064 10.570 1.00 97.88 180 LEU A N 1
ATOM 1481 C CA . LEU A 1 180 ? -6.440 1.578 10.701 1.00 97.88 180 LEU A CA 1
ATOM 1482 C C . LEU A 1 180 ? -6.461 3.028 11.201 1.00 97.88 180 LEU A C 1
ATOM 1484 O O . LEU A 1 180 ? -7.190 3.853 10.653 1.00 97.88 180 LEU A O 1
ATOM 1488 N N . GLY A 1 181 ? -5.593 3.380 12.152 1.00 97.69 181 GLY A N 1
ATOM 1489 C CA . GLY A 1 181 ? -5.379 4.765 12.571 1.00 97.69 181 GLY A CA 1
ATOM 1490 C C . GLY A 1 181 ? -4.959 5.675 11.412 1.00 97.69 181 GLY A C 1
ATOM 1491 O O . GLY A 1 181 ? -5.479 6.783 11.278 1.00 97.69 181 GLY A O 1
ATOM 1492 N N . ARG A 1 182 ? -4.090 5.198 10.509 1.00 97.00 182 ARG A N 1
ATOM 1493 C CA . ARG A 1 182 ? -3.684 5.940 9.297 1.00 97.00 182 ARG A CA 1
ATOM 1494 C C . ARG A 1 182 ? -4.853 6.156 8.340 1.00 97.00 182 ARG A C 1
ATOM 1496 O O . ARG A 1 182 ? -5.003 7.264 7.828 1.00 97.00 182 ARG A O 1
ATOM 1503 N N . VAL A 1 183 ? -5.691 5.141 8.126 1.00 97.75 183 VAL A N 1
ATOM 1504 C CA . VAL A 1 183 ? -6.907 5.274 7.304 1.00 97.75 183 VAL A CA 1
ATOM 1505 C C . VAL A 1 183 ? -7.866 6.297 7.916 1.00 97.75 183 VAL A C 1
ATOM 1507 O O . VAL A 1 183 ? -8.326 7.195 7.214 1.00 97.75 183 VAL A O 1
ATOM 1510 N N . LYS A 1 184 ? -8.117 6.222 9.228 1.00 98.12 184 LYS A N 1
ATOM 1511 C CA . LYS A 1 184 ? -8.974 7.176 9.951 1.00 98.12 184 LYS A CA 1
ATOM 1512 C C . LYS A 1 184 ? -8.447 8.605 9.864 1.00 98.12 184 LYS A C 1
ATOM 1514 O O . LYS A 1 184 ? -9.200 9.525 9.551 1.00 98.12 184 LYS A O 1
ATOM 1519 N N . LEU A 1 185 ? -7.138 8.783 10.020 1.00 97.25 185 LEU A N 1
ATOM 1520 C CA . LEU A 1 185 ? -6.491 10.080 9.860 1.00 97.25 185 LEU A CA 1
ATOM 1521 C C . LEU A 1 185 ? -6.672 10.625 8.435 1.00 97.25 185 LEU A C 1
ATOM 1523 O O . LEU A 1 185 ? -7.037 11.786 8.266 1.00 97.25 185 LEU A O 1
ATOM 1527 N N . ALA A 1 186 ? -6.483 9.788 7.410 1.00 96.44 186 ALA A N 1
ATOM 1528 C CA . ALA A 1 186 ? -6.670 10.175 6.009 1.00 96.44 186 ALA A CA 1
ATOM 1529 C C . ALA A 1 186 ? -8.128 10.550 5.674 1.00 96.44 186 ALA A C 1
ATOM 1531 O O . ALA A 1 186 ? -8.365 11.377 4.791 1.00 96.44 186 ALA A O 1
ATOM 1532 N N . LYS A 1 187 ? -9.104 9.992 6.402 1.00 97.62 187 LYS A N 1
ATOM 1533 C CA . LYS A 1 187 ? -10.524 10.374 6.327 1.00 97.62 187 LYS A CA 1
ATOM 1534 C C . LYS A 1 187 ? -10.861 11.670 7.080 1.00 97.62 187 LYS A C 1
ATOM 1536 O O . LYS A 1 187 ? -11.945 12.213 6.888 1.00 97.62 187 LYS A O 1
ATOM 1541 N N . GLY A 1 188 ? -9.947 12.194 7.901 1.00 97.00 188 GLY A N 1
ATOM 1542 C CA . GLY A 1 188 ? -10.182 13.345 8.783 1.00 97.00 188 GLY A CA 1
ATOM 1543 C C . GLY A 1 188 ? -10.814 12.983 10.135 1.00 97.00 188 GLY A C 1
ATOM 1544 O O . GLY A 1 188 ? -11.180 13.870 10.906 1.00 97.00 188 GLY A O 1
ATOM 1545 N N . GLU A 1 189 ? -10.917 11.691 10.448 1.00 98.00 189 GLU A N 1
ATOM 1546 C CA . GLU A 1 189 ? -11.464 11.136 11.693 1.00 98.00 189 GLU A CA 1
ATOM 1547 C C . GLU A 1 189 ? -10.370 11.120 12.779 1.00 98.00 189 GLU A C 1
ATOM 1549 O O . GLU A 1 189 ? -9.877 10.078 13.211 1.00 98.00 189 GLU A O 1
ATOM 1554 N N . ASN A 1 190 ? -9.905 12.312 13.172 1.00 97.88 190 ASN A N 1
ATOM 1555 C CA . ASN A 1 190 ? -8.698 12.474 13.996 1.00 97.88 190 ASN A CA 1
ATOM 1556 C C . ASN A 1 190 ? -8.803 11.836 15.392 1.00 97.88 190 ASN A C 1
ATOM 1558 O O . ASN A 1 190 ? -7.797 11.372 15.930 1.00 97.88 190 ASN A O 1
ATOM 1562 N N . LYS A 1 191 ? -9.996 11.841 16.003 1.00 97.31 191 LYS A N 1
ATOM 1563 C CA . LYS A 1 191 ? -10.200 11.285 17.352 1.00 97.31 191 LYS A CA 1
ATOM 1564 C C . LYS A 1 191 ? -10.104 9.763 17.325 1.00 97.31 191 LYS A C 1
ATOM 1566 O O . LYS A 1 191 ? -9.415 9.172 18.150 1.00 97.31 191 LYS A O 1
ATOM 1571 N N . GLU A 1 192 ? -10.754 9.153 16.346 1.00 97.62 192 GLU A N 1
ATOM 1572 C CA . GLU A 1 192 ? -10.739 7.721 16.083 1.00 97.62 192 GLU A CA 1
ATOM 1573 C C . GLU A 1 192 ? -9.328 7.262 15.704 1.00 97.62 192 GLU A C 1
ATOM 1575 O O . GLU A 1 192 ? -8.836 6.271 16.238 1.00 97.62 192 GLU A O 1
ATOM 1580 N N . ALA A 1 193 ? -8.640 8.024 14.846 1.00 97.62 193 ALA A N 1
ATOM 1581 C CA . ALA A 1 193 ? -7.253 7.760 14.483 1.00 97.62 193 ALA A CA 1
ATOM 1582 C C . ALA A 1 193 ? -6.341 7.699 15.715 1.00 97.62 193 ALA A C 1
ATOM 1584 O O . ALA A 1 193 ? -5.590 6.738 15.883 1.00 97.62 193 ALA A O 1
ATOM 1585 N N . PHE A 1 194 ? -6.443 8.699 16.598 1.00 96.00 194 PHE A N 1
ATOM 1586 C CA . PHE A 1 194 ? -5.673 8.748 17.839 1.00 96.00 194 PHE A CA 1
ATOM 1587 C C . PHE A 1 194 ? -5.928 7.528 18.729 1.00 96.00 194 PHE A C 1
ATOM 1589 O O . PHE A 1 194 ? -4.982 6.951 19.263 1.00 96.00 194 PHE A O 1
ATOM 1596 N N . GLU A 1 195 ? -7.184 7.102 18.854 1.00 97.50 195 GLU A N 1
ATOM 1597 C CA . GLU A 1 195 ? -7.537 5.931 19.652 1.00 97.50 195 GLU A CA 1
ATOM 1598 C C . GLU A 1 195 ? -6.916 4.643 19.091 1.00 97.50 195 GLU A C 1
ATOM 1600 O O . GLU A 1 195 ? -6.329 3.862 19.840 1.00 97.50 195 GLU A O 1
ATOM 1605 N N . PHE A 1 196 ? -6.946 4.443 17.772 1.00 97.31 196 PHE A N 1
ATOM 1606 C CA . PHE A 1 196 ? -6.294 3.289 17.148 1.00 97.31 196 PHE A CA 1
ATOM 1607 C C . PHE A 1 196 ? -4.767 3.312 17.286 1.00 97.31 196 PHE A C 1
ATOM 1609 O O . PHE A 1 196 ? -4.163 2.274 17.573 1.00 97.31 196 PHE A O 1
ATOM 1616 N N . PHE A 1 197 ? -4.134 4.482 17.154 1.00 95.81 197 PHE A N 1
ATOM 1617 C CA . PHE A 1 197 ? -2.697 4.629 17.406 1.00 95.81 197 PHE A CA 1
ATOM 1618 C C . PHE A 1 197 ? -2.336 4.301 18.855 1.00 95.81 197 PHE A C 1
ATOM 1620 O O . PHE A 1 197 ? -1.373 3.570 19.097 1.00 95.81 197 PHE A O 1
ATOM 1627 N N . ARG A 1 198 ? -3.132 4.781 19.817 1.00 95.06 198 ARG A N 1
ATOM 1628 C CA . ARG A 1 198 ? -2.963 4.475 21.242 1.00 95.06 198 ARG A CA 1
ATOM 1629 C C . ARG A 1 198 ? -3.051 2.972 21.500 1.00 95.06 198 ARG A C 1
ATOM 1631 O O . ARG A 1 198 ? -2.137 2.410 22.094 1.00 95.06 198 ARG A O 1
ATOM 1638 N N . GLN A 1 199 ? -4.081 2.306 20.979 1.00 94.56 199 GLN A N 1
ATOM 1639 C CA . GLN A 1 199 ? -4.235 0.855 21.123 1.00 94.56 199 GLN A CA 1
ATOM 1640 C C . GLN A 1 199 ? -3.085 0.065 20.485 1.00 94.56 199 GLN A C 1
ATOM 1642 O O . GLN A 1 199 ? -2.651 -0.941 21.044 1.00 94.56 199 GLN A O 1
ATOM 1647 N N . SER A 1 200 ? -2.581 0.500 19.325 1.00 94.88 200 SER A N 1
ATOM 1648 C CA . SER A 1 200 ? -1.391 -0.105 18.717 1.00 94.88 200 SER A CA 1
ATOM 1649 C C . SER A 1 200 ? -0.162 0.045 19.621 1.00 94.88 200 SER A C 1
ATOM 1651 O O . SER A 1 200 ? 0.608 -0.904 19.774 1.00 94.88 200 SER A O 1
ATOM 1653 N N . ALA A 1 201 ? 0.040 1.227 20.210 1.00 91.81 201 ALA A N 1
ATOM 1654 C CA . ALA A 1 201 ? 1.178 1.509 21.080 1.00 91.81 201 ALA A CA 1
ATOM 1655 C C . ALA A 1 201 ? 1.110 0.738 22.407 1.00 91.81 201 ALA A C 1
ATOM 1657 O O . ALA A 1 201 ? 2.143 0.299 22.896 1.00 91.81 201 ALA A O 1
ATOM 1658 N N . GLU A 1 202 ? -0.084 0.519 22.963 1.00 92.50 202 GLU A N 1
ATOM 1659 C CA . GLU A 1 202 ? -0.291 -0.273 24.185 1.00 92.50 202 GLU A CA 1
ATOM 1660 C C . GLU A 1 202 ? 0.036 -1.768 23.986 1.00 92.50 202 GLU A C 1
ATOM 1662 O O . GLU A 1 202 ? 0.467 -2.437 24.924 1.00 92.50 202 GLU A O 1
ATOM 1667 N N . GLN A 1 203 ? -0.118 -2.300 22.768 1.00 88.44 203 GLN A N 1
ATOM 1668 C CA . GLN A 1 203 ? 0.167 -3.708 22.457 1.00 88.44 203 GLN A CA 1
ATOM 1669 C C . GLN A 1 203 ? 1.627 -3.967 22.032 1.00 88.44 203 GLN A C 1
ATOM 1671 O O . GLN A 1 203 ? 2.148 -5.057 22.266 1.00 88.44 203 GLN A O 1
ATOM 1676 N N . ALA A 1 204 ? 2.308 -2.979 21.437 1.00 80.44 204 ALA A N 1
ATOM 1677 C CA . ALA A 1 204 ? 3.700 -3.083 20.986 1.00 80.44 204 ALA A CA 1
ATOM 1678 C C . ALA A 1 204 ? 4.747 -3.463 22.067 1.00 80.44 204 ALA A C 1
ATOM 1680 O O . ALA A 1 204 ? 5.621 -4.271 21.748 1.00 80.44 204 ALA A O 1
ATOM 1681 N N . PRO A 1 205 ? 4.698 -2.977 23.330 1.00 64.75 205 PRO A N 1
ATOM 1682 C CA . PRO A 1 205 ? 5.677 -3.354 24.357 1.00 64.75 205 PRO A CA 1
ATOM 1683 C C . PRO A 1 205 ? 5.613 -4.831 24.783 1.00 64.75 205 PRO A C 1
ATOM 1685 O O . PRO A 1 205 ? 6.510 -5.284 25.488 1.00 64.75 205 PRO A O 1
ATOM 1688 N N . ASN A 1 206 ? 4.601 -5.589 24.339 1.00 57.41 206 ASN A N 1
ATOM 1689 C CA . ASN A 1 206 ? 4.400 -7.002 24.678 1.00 57.41 206 ASN A CA 1
ATOM 1690 C C . ASN A 1 206 ? 4.666 -7.980 23.516 1.00 57.41 206 ASN A C 1
ATOM 1692 O O . ASN A 1 206 ? 4.440 -9.181 23.677 1.00 57.41 206 ASN A O 1
ATOM 1696 N N . ILE A 1 207 ? 5.133 -7.520 22.347 1.00 56.19 207 ILE A N 1
ATOM 1697 C CA . ILE A 1 207 ? 5.456 -8.436 21.242 1.00 56.19 207 ILE A CA 1
ATOM 1698 C C . ILE A 1 207 ? 6.823 -9.077 21.509 1.00 56.19 207 ILE A C 1
ATOM 1700 O O . ILE A 1 207 ? 7.867 -8.515 21.184 1.00 56.19 207 ILE A O 1
ATOM 1704 N N . ASN A 1 208 ? 6.820 -10.283 22.079 1.00 50.25 208 ASN A N 1
ATOM 1705 C CA . ASN A 1 208 ? 7.978 -11.166 22.005 1.00 50.25 208 ASN A CA 1
ATOM 1706 C C . ASN A 1 208 ? 8.157 -11.578 20.529 1.00 50.25 208 ASN A C 1
ATOM 1708 O O . ASN A 1 208 ? 7.301 -12.261 19.969 1.00 50.25 208 ASN A O 1
ATOM 1712 N N . LEU A 1 209 ? 9.231 -11.117 19.88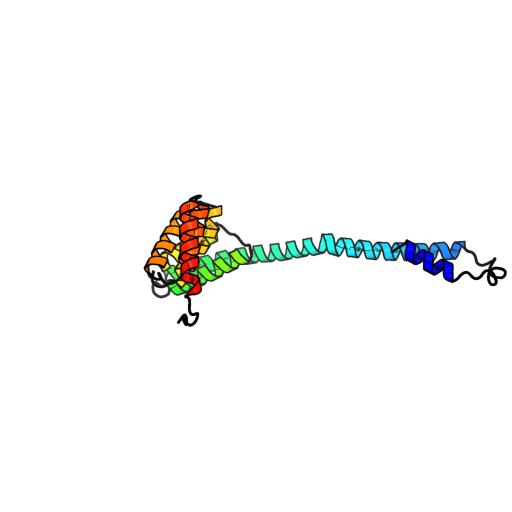4 1.00 46.59 209 LEU A N 1
ATOM 1713 C CA . LEU A 1 209 ? 9.500 -11.252 18.440 1.00 46.59 209 LEU A CA 1
ATOM 1714 C C . LEU A 1 209 ? 9.746 -12.702 17.961 1.00 46.59 209 LEU A C 1
ATOM 1716 O O . LEU A 1 209 ? 10.055 -12.915 16.793 1.00 46.59 209 LEU A O 1
ATOM 1720 N N . ASP A 1 210 ? 9.561 -13.702 18.824 1.00 43.78 210 ASP A N 1
ATOM 1721 C CA . ASP A 1 210 ? 9.714 -15.133 18.522 1.00 43.78 210 ASP A CA 1
ATOM 1722 C C . ASP A 1 210 ? 8.576 -15.745 17.678 1.00 43.78 210 ASP A C 1
ATOM 1724 O O . ASP A 1 210 ? 8.562 -16.956 17.431 1.00 43.78 210 ASP A O 1
ATOM 1728 N N . LEU A 1 211 ? 7.627 -14.943 17.181 1.00 44.09 211 LEU A N 1
ATOM 1729 C CA . LEU A 1 211 ? 6.652 -15.400 16.191 1.00 44.09 211 LEU A CA 1
ATOM 1730 C C . LEU A 1 211 ? 7.355 -15.647 14.848 1.00 44.09 211 LEU A C 1
ATOM 1732 O O . LEU A 1 211 ? 7.403 -14.790 13.966 1.00 44.09 211 LEU A O 1
ATOM 1736 N N . LYS A 1 212 ? 7.899 -16.860 14.702 1.00 37.16 212 LYS A N 1
ATOM 1737 C CA . LYS A 1 212 ? 8.301 -17.446 13.423 1.00 37.16 212 LYS A CA 1
ATOM 1738 C C . LYS A 1 212 ? 7.098 -17.405 12.486 1.00 37.16 212 LYS A C 1
ATOM 1740 O O . LYS A 1 212 ? 6.173 -18.198 12.627 1.00 37.16 212 LYS A O 1
ATOM 1745 N N . ILE A 1 213 ? 7.129 -16.471 11.543 1.00 38.75 213 ILE A N 1
ATOM 1746 C CA . ILE A 1 213 ? 6.263 -16.475 10.367 1.00 38.75 213 ILE A CA 1
ATOM 1747 C C . ILE A 1 213 ? 6.619 -17.759 9.602 1.00 38.75 213 ILE A C 1
ATOM 1749 O O . ILE A 1 213 ? 7.689 -17.822 8.994 1.00 38.75 213 ILE A O 1
ATOM 1753 N N . GLN A 1 214 ? 5.793 -18.799 9.756 1.00 37.00 214 GLN A N 1
ATOM 1754 C CA . GLN A 1 214 ? 5.855 -20.027 8.956 1.00 37.00 214 GLN A CA 1
ATOM 1755 C C . GLN A 1 214 ? 5.270 -19.776 7.569 1.00 37.00 214 GLN A C 1
ATOM 1757 O O . GLN A 1 214 ? 4.315 -18.968 7.470 1.00 37.00 214 GLN A O 1
#

Sequence (214 aa):
MFFLFLAILDNFYTPKAVSKITSINLSFVSFKTSAIFIFIFLIITGLFIYKFHWQPFLASLEAGGKAQGVKYVSKEMLDWYKKAYERNTYLSSQIAEDVAQNTMSLAEAGIYDEQFFKESSRIIEEAFLKEPSYIRLGIRIERIYLLLFNYDKSYLDRAEKILNILIAEAPAFPYLKNDLGRVKLAKGENKEAFEFFRQSAEQAPNINLDLKIQ